Protein AF-A0A7S0FN52-F1 (afdb_monomer_lite)

Secondary structure (DSSP, 8-state):
-HHHHHHHHHHHHHHHHHHHHHHHHHHHH-S-SEEEEPPPHHHHHHHHHTT--S-----------------------------------------S-----B-TT---TTTTPPP-TT--SSBPTTEEE-TT-SSEEE-SSHHHHHHHHHS--EEEE-SSEEEETTEEEEEEEPPTTS---HHHHHHHHHHHHHHHHHHHHHHHHHHHHHHT--TTHHHHHHHHHHHHHHHHHHHHHHHHSHHHH--GGGTTTSTTS-----EEE-HHHHHHHHHHHHHHHHHHHHHHSPPPP--S----S-----TT-----TT-------------

pLDDT: mean 74.73, std 21.13, range [36.75, 98.38]

Sequence (328 aa):
MKCGCAVVMRWLLFVVLFAAFVLSAMTAASCNFMNFITVSDEAFKASNTDAITGEITGVEDAGQIDASDFSDGEEEASVDEEIESSAMTSTGTNEDDNPTCGTDGDRAVECGADAKEGRPSVCCDGFVCEDGGKKCVEGRDRLLSEESRALQSSYTTGLYRFPDPTRSDQCMTYPDSQTYGRAERAARAGSAIAPMCCAAVVFFLLFECLFCNIPCMKWFLALLLLTALICQGLTFLLLGSSSFCNVSTVKDFYFELRDQKPCTVASGGIYSAFALLAYFVSLVLLVVSPKPEPVFCSKSGKDVNLSGANFRNEDGKAWADPGAGTMT

Foldseek 3Di:
DVVVVLVVLLVVLLVLLVLLLVLLVCLQVDQFQKWFFDQDCVLVCVVVVVVPPPDDPDDDDDDDDDPPDDDDDDDDDDDDDDDDDDDDDDDDDDDDDDQDAADAFAQAVVLVDDDDPPGGPHHDPQWDRDDVHRHTHRDDDPVCVVVSVVRRPTFGGGLQWHADPVDNVDIDGDDPPDDDDPLSVLLSVLSVLLSVLSVVLSVVSVVCVVPPDDPPCLVVSLVSLVSSLVSLVSNLCSVPPCVVVPPVVCVPPPPPPDPDPRMDGTPSSVSSVSSNVSSVVSSVSSVPNDRDDSDPVPDPPDPVVPVPVPPDDPPRDDDDDPDPDDDD

Radius of gyration: 39.4 Å; chains: 1; bounding box: 80×64×143 Å

Structure (mmCIF, N/CA/C/O backbone):
data_AF-A0A7S0FN52-F1
#
_entry.id   AF-A0A7S0FN52-F1
#
loop_
_atom_site.group_PDB
_atom_site.id
_atom_site.type_symbol
_atom_site.label_atom_id
_atom_site.label_alt_id
_atom_site.label_comp_id
_atom_site.label_asym_id
_atom_site.label_entity_id
_atom_site.label_seq_id
_atom_site.pdbx_PDB_ins_code
_atom_site.Cartn_x
_atom_site.Cartn_y
_atom_site.Cartn_z
_atom_site.occupancy
_atom_site.B_iso_or_equiv
_atom_site.auth_seq_id
_atom_site.auth_comp_id
_atom_site.auth_asym_id
_atom_site.auth_atom_id
_atom_site.pdbx_PDB_model_num
ATOM 1 N N . MET A 1 1 ? 27.698 -11.879 -25.865 1.00 54.34 1 MET A N 1
ATOM 2 C CA . MET A 1 1 ? 26.906 -12.280 -24.675 1.00 54.34 1 MET A CA 1
ATOM 3 C C . MET A 1 1 ? 26.280 -11.119 -23.880 1.00 54.34 1 MET A C 1
ATOM 5 O O . MET A 1 1 ? 25.430 -11.390 -23.045 1.00 54.34 1 MET A O 1
ATOM 9 N N . LYS A 1 2 ? 26.593 -9.835 -24.140 1.00 63.56 2 LYS A N 1
ATOM 10 C CA . LYS A 1 2 ? 26.058 -8.703 -23.348 1.00 63.56 2 LYS A CA 1
ATOM 11 C C . LYS A 1 2 ? 24.554 -8.411 -23.548 1.00 63.56 2 LYS A C 1
ATOM 13 O O . LYS A 1 2 ? 23.905 -7.972 -22.606 1.00 63.56 2 LYS A O 1
ATOM 18 N N . CYS A 1 3 ? 23.974 -8.732 -24.712 1.00 73.00 3 CYS A N 1
ATOM 19 C CA . CYS A 1 3 ? 22.538 -8.526 -24.970 1.00 73.00 3 CYS A CA 1
ATOM 20 C C . CYS A 1 3 ? 21.611 -9.345 -24.059 1.00 73.00 3 CYS A C 1
ATOM 22 O O . CYS A 1 3 ? 20.551 -8.852 -23.690 1.00 73.00 3 CYS A O 1
ATOM 24 N N . GLY A 1 4 ? 22.001 -10.565 -23.668 1.00 83.56 4 GLY A N 1
ATOM 25 C CA . GLY A 1 4 ? 21.143 -11.429 -22.849 1.00 83.56 4 GLY A CA 1
ATOM 26 C C . GLY A 1 4 ? 20.872 -10.845 -21.462 1.00 83.56 4 GLY A C 1
ATOM 27 O O . GLY A 1 4 ? 19.734 -10.839 -21.007 1.00 83.56 4 GLY A O 1
ATOM 28 N N . CYS A 1 5 ? 21.895 -10.266 -20.826 1.00 86.75 5 CYS A N 1
ATOM 29 C CA . CYS A 1 5 ? 21.778 -9.702 -19.479 1.00 86.75 5 CYS A CA 1
ATOM 30 C C . CYS A 1 5 ? 20.786 -8.524 -19.419 1.00 86.75 5 CYS A C 1
ATOM 32 O O . CYS A 1 5 ? 19.959 -8.455 -18.514 1.00 86.75 5 CYS A O 1
ATOM 34 N N . ALA A 1 6 ? 20.799 -7.634 -20.419 1.00 85.38 6 ALA A N 1
ATOM 35 C CA . ALA A 1 6 ? 19.887 -6.489 -20.459 1.00 85.38 6 ALA A CA 1
ATOM 36 C C . ALA A 1 6 ? 18.415 -6.906 -20.630 1.00 85.38 6 ALA A C 1
ATOM 38 O O . ALA A 1 6 ? 17.531 -6.316 -20.009 1.00 85.38 6 ALA A O 1
ATOM 39 N N . VAL A 1 7 ? 18.150 -7.931 -21.447 1.00 87.25 7 VAL A N 1
ATOM 40 C CA . VAL A 1 7 ? 16.794 -8.472 -21.638 1.00 87.25 7 VAL A CA 1
ATOM 41 C C . VAL A 1 7 ? 16.293 -9.125 -20.351 1.00 87.25 7 VAL A C 1
ATOM 43 O O . VAL A 1 7 ? 15.175 -8.845 -19.924 1.00 87.25 7 VAL A O 1
ATOM 46 N N . VAL A 1 8 ? 17.138 -9.925 -19.692 1.00 91.81 8 VAL A N 1
ATOM 47 C CA . VAL A 1 8 ? 16.798 -10.581 -18.420 1.00 91.81 8 VAL A CA 1
ATOM 48 C C . VAL A 1 8 ? 16.500 -9.553 -17.325 1.00 91.81 8 VAL A C 1
ATOM 50 O O . VAL A 1 8 ? 15.488 -9.681 -16.643 1.00 91.81 8 VAL A O 1
ATOM 53 N N . MET A 1 9 ? 17.310 -8.496 -17.195 1.00 92.12 9 MET A N 1
ATOM 54 C CA . MET A 1 9 ? 17.080 -7.431 -16.207 1.00 92.12 9 MET A CA 1
ATOM 55 C C . MET A 1 9 ? 15.761 -6.684 -16.438 1.00 92.12 9 MET A C 1
ATOM 57 O O . MET A 1 9 ? 15.043 -6.401 -15.482 1.00 92.12 9 MET A O 1
ATOM 61 N N . ARG A 1 10 ? 15.406 -6.392 -17.697 1.00 91.06 10 ARG A N 1
ATOM 62 C CA . ARG A 1 10 ? 14.122 -5.752 -18.035 1.00 91.06 10 ARG A CA 1
ATOM 63 C C . ARG A 1 10 ? 12.931 -6.649 -17.726 1.00 91.06 10 ARG A C 1
ATOM 65 O O . ARG A 1 10 ? 11.926 -6.171 -17.211 1.00 91.06 10 ARG A O 1
ATOM 72 N N . TRP A 1 11 ? 13.049 -7.938 -18.030 1.00 93.56 11 TRP A N 1
ATOM 73 C CA . TRP A 1 11 ? 12.000 -8.901 -17.723 1.00 93.56 11 TRP A CA 1
ATOM 74 C C . TRP A 1 11 ? 11.819 -9.062 -16.210 1.00 93.56 11 TRP A C 1
ATOM 76 O O . TRP A 1 11 ? 10.695 -9.008 -15.721 1.00 93.56 11 TRP A O 1
ATOM 86 N N . LEU A 1 12 ? 12.922 -9.144 -15.457 1.00 95.88 12 LEU A N 1
ATOM 87 C CA . LEU A 1 12 ? 12.890 -9.155 -13.996 1.00 95.88 12 LEU A CA 1
ATOM 88 C C . LEU A 1 12 ? 12.220 -7.887 -13.444 1.00 95.88 12 LEU A C 1
ATOM 90 O O . LEU A 1 12 ? 11.333 -7.993 -12.603 1.00 95.88 12 LEU A O 1
ATOM 94 N N . LEU A 1 13 ? 12.586 -6.703 -13.950 1.00 95.62 13 LEU A N 1
ATOM 95 C CA . LEU A 1 13 ? 11.950 -5.439 -13.568 1.00 95.62 13 LEU A CA 1
ATOM 96 C C . LEU A 1 13 ? 10.434 -5.474 -13.812 1.00 95.62 13 LEU A C 1
ATOM 98 O O . LEU A 1 13 ? 9.672 -5.074 -12.939 1.00 95.62 13 LEU A O 1
ATOM 102 N N . PHE A 1 14 ? 9.989 -5.989 -14.960 1.00 95.50 14 PHE A N 1
ATOM 103 C CA . PHE A 1 14 ? 8.564 -6.114 -15.275 1.00 95.50 14 PHE A CA 1
ATOM 104 C C . PHE A 1 14 ? 7.829 -7.035 -14.292 1.00 95.50 14 PHE A C 1
ATOM 106 O O . PHE A 1 14 ? 6.759 -6.679 -13.803 1.00 95.50 14 PHE A O 1
ATOM 113 N N . VAL A 1 15 ? 8.415 -8.190 -13.959 1.00 96.75 15 VAL A N 1
ATOM 114 C CA . VAL A 1 15 ? 7.835 -9.137 -12.991 1.00 96.75 15 VAL A CA 1
ATOM 115 C C . VAL A 1 15 ? 7.716 -8.503 -11.603 1.00 96.75 15 VAL A C 1
ATOM 117 O O . VAL A 1 15 ? 6.667 -8.618 -10.969 1.00 96.75 15 VAL A O 1
ATOM 120 N N . VAL A 1 16 ? 8.753 -7.796 -11.140 1.00 97.88 16 VAL A N 1
ATOM 121 C CA . VAL A 1 16 ? 8.730 -7.125 -9.829 1.00 97.88 16 VAL A CA 1
ATOM 122 C C . VAL A 1 16 ? 7.713 -5.979 -9.811 1.00 97.88 16 VAL A C 1
ATOM 124 O O . VAL A 1 16 ? 6.962 -5.862 -8.845 1.00 97.88 16 VAL A O 1
ATOM 127 N N . LEU A 1 17 ? 7.620 -5.179 -10.878 1.00 97.06 17 LEU A N 1
ATOM 128 C CA . LEU A 1 17 ? 6.617 -4.112 -10.991 1.00 97.06 17 LEU A CA 1
ATOM 129 C C . LEU A 1 17 ? 5.190 -4.656 -11.008 1.00 97.06 17 LEU A C 1
ATOM 131 O O . LEU A 1 17 ? 4.313 -4.100 -10.351 1.00 97.06 17 LEU A O 1
ATOM 135 N N . PHE A 1 18 ? 4.957 -5.760 -11.719 1.00 96.50 18 PHE A N 1
ATOM 136 C CA . PHE A 1 18 ? 3.658 -6.421 -11.723 1.00 96.50 18 PHE A CA 1
ATOM 137 C C . PHE A 1 18 ? 3.288 -6.926 -10.322 1.00 96.50 18 PHE A C 1
ATOM 139 O O . PHE A 1 18 ? 2.173 -6.689 -9.860 1.00 96.50 18 PHE A O 1
ATOM 146 N N . ALA A 1 19 ? 4.233 -7.543 -9.607 1.00 97.38 19 ALA A N 1
ATOM 147 C CA . ALA A 1 19 ? 4.023 -7.951 -8.220 1.00 97.38 19 ALA A CA 1
ATOM 148 C C . ALA A 1 19 ? 3.736 -6.747 -7.302 1.00 97.38 19 ALA A C 1
ATOM 150 O O . ALA A 1 19 ? 2.797 -6.802 -6.511 1.00 97.38 19 ALA A O 1
ATOM 151 N N . ALA A 1 20 ? 4.482 -5.644 -7.441 1.00 97.75 20 ALA A N 1
ATOM 152 C CA . ALA A 1 20 ? 4.251 -4.410 -6.686 1.00 97.75 20 ALA A CA 1
ATOM 153 C C . ALA A 1 20 ? 2.849 -3.834 -6.948 1.00 97.75 20 ALA A C 1
ATOM 155 O O . ALA A 1 20 ? 2.140 -3.481 -6.008 1.00 97.75 20 ALA A O 1
ATOM 156 N N . PHE A 1 21 ? 2.422 -3.806 -8.215 1.00 97.38 21 PHE A N 1
ATOM 157 C CA . PHE A 1 21 ? 1.084 -3.371 -8.613 1.00 97.38 21 PHE A CA 1
ATOM 158 C C . PHE A 1 21 ? -0.012 -4.234 -7.974 1.00 97.38 21 PHE A C 1
ATOM 160 O O . PHE A 1 21 ? -0.938 -3.694 -7.367 1.00 97.38 21 PHE A O 1
ATOM 167 N N . VAL A 1 22 ? 0.109 -5.564 -8.061 1.00 97.38 22 VAL A N 1
ATOM 168 C CA . VAL A 1 22 ? -0.861 -6.498 -7.469 1.00 97.38 22 VAL A CA 1
ATOM 169 C C . VAL A 1 22 ? -0.913 -6.336 -5.950 1.00 97.38 22 VAL A C 1
ATOM 171 O O . VAL A 1 22 ? -2.004 -6.241 -5.394 1.00 97.38 22 VAL A O 1
ATOM 174 N N . LEU A 1 23 ? 0.234 -6.230 -5.274 1.00 97.06 23 LEU A N 1
ATOM 175 C CA . LEU A 1 23 ? 0.287 -6.030 -3.822 1.00 97.06 23 LEU A CA 1
ATOM 176 C C . LEU A 1 23 ? -0.329 -4.687 -3.397 1.00 97.06 23 LEU A C 1
ATOM 178 O O . LEU A 1 23 ? -1.090 -4.650 -2.428 1.00 97.06 23 LEU A O 1
ATOM 182 N N . SER A 1 24 ? -0.079 -3.598 -4.132 1.00 96.56 24 SER A N 1
ATOM 183 C CA . SER A 1 24 ? -0.747 -2.309 -3.893 1.00 96.56 24 SER A CA 1
ATOM 184 C C . SER A 1 24 ? -2.263 -2.403 -4.098 1.00 96.56 24 SER A C 1
ATOM 186 O O . SER A 1 24 ? -3.023 -1.905 -3.268 1.00 96.56 24 SER A O 1
ATOM 188 N N . ALA A 1 25 ? -2.721 -3.083 -5.152 1.00 95.69 25 ALA A N 1
ATOM 189 C CA . ALA A 1 25 ? -4.148 -3.280 -5.407 1.00 95.69 25 ALA A CA 1
ATOM 190 C C . ALA A 1 25 ? -4.814 -4.139 -4.317 1.00 95.69 25 ALA A C 1
ATOM 192 O O . ALA A 1 25 ? -5.894 -3.797 -3.837 1.00 95.69 25 ALA A O 1
ATOM 193 N N . MET A 1 26 ? -4.152 -5.211 -3.871 1.00 95.50 26 MET A N 1
ATOM 194 C CA . MET A 1 26 ? -4.613 -6.038 -2.751 1.00 95.50 26 MET A CA 1
ATOM 195 C C . MET A 1 26 ? -4.667 -5.247 -1.446 1.00 95.50 26 MET A C 1
ATOM 197 O O . MET A 1 26 ? -5.612 -5.405 -0.682 1.00 95.50 26 MET A O 1
ATOM 201 N N . THR A 1 27 ? -3.699 -4.359 -1.210 1.00 94.62 27 THR A N 1
ATOM 202 C CA . THR A 1 27 ? -3.701 -3.463 -0.048 1.00 94.62 27 THR A CA 1
ATOM 203 C C . THR A 1 27 ? -4.952 -2.581 -0.047 1.00 94.62 27 THR A C 1
ATOM 205 O O . THR A 1 27 ? -5.666 -2.538 0.954 1.00 94.62 27 THR A O 1
ATOM 208 N N . ALA A 1 28 ? -5.268 -1.942 -1.180 1.00 93.88 28 ALA A N 1
ATOM 209 C CA . ALA A 1 28 ? -6.462 -1.106 -1.322 1.00 93.88 28 ALA A CA 1
ATOM 210 C C . ALA A 1 28 ? -7.776 -1.909 -1.235 1.00 93.88 28 ALA A C 1
ATOM 212 O O . ALA A 1 28 ? -8.771 -1.413 -0.713 1.00 93.88 28 ALA A O 1
ATOM 213 N N . ALA A 1 29 ? -7.787 -3.152 -1.722 1.00 94.19 29 ALA A N 1
ATOM 214 C CA . ALA A 1 29 ? -8.962 -4.020 -1.684 1.00 94.19 29 ALA A CA 1
ATOM 215 C C . ALA A 1 29 ? -9.176 -4.720 -0.328 1.00 94.19 29 ALA A C 1
ATOM 217 O O . ALA A 1 29 ? -10.271 -5.233 -0.086 1.00 94.19 29 ALA A O 1
ATOM 218 N N . SER A 1 30 ? -8.150 -4.769 0.528 1.00 93.88 30 SER A N 1
ATOM 219 C CA . SER A 1 30 ? -8.193 -5.491 1.800 1.00 93.88 30 SER A CA 1
ATOM 220 C C . SER A 1 30 ? -9.132 -4.833 2.812 1.00 93.88 30 SER A C 1
ATOM 222 O O . SER A 1 30 ? -9.149 -3.614 2.979 1.00 93.88 30 SER A O 1
ATOM 224 N N . CYS A 1 31 ? -9.890 -5.671 3.516 1.00 91.81 31 CYS A N 1
ATOM 225 C CA . CYS A 1 31 ? -10.805 -5.253 4.583 1.00 91.81 31 CYS A CA 1
ATOM 226 C C . CYS A 1 31 ? -10.117 -5.237 5.957 1.00 91.81 31 CYS A C 1
ATOM 228 O O . CYS A 1 31 ? -10.626 -4.648 6.901 1.00 91.81 31 CYS A O 1
ATOM 230 N N . ASN A 1 32 ? -8.928 -5.850 6.036 1.00 89.12 32 ASN A N 1
ATOM 231 C CA . ASN A 1 32 ? -8.152 -6.037 7.257 1.00 89.12 32 ASN A CA 1
ATOM 232 C C . ASN A 1 32 ? -6.783 -5.378 7.086 1.00 89.12 32 ASN A C 1
ATOM 234 O O . ASN A 1 32 ? -5.796 -6.058 6.788 1.00 89.12 32 ASN A O 1
ATOM 238 N N . PHE A 1 33 ? -6.720 -4.056 7.226 1.00 84.94 33 PHE A N 1
ATOM 239 C CA . PHE A 1 33 ? -5.466 -3.306 7.170 1.00 84.94 33 PHE A CA 1
ATOM 240 C C . PHE A 1 33 ? -4.810 -3.211 8.553 1.00 84.94 33 PHE A C 1
ATOM 242 O O . PHE A 1 33 ? -3.628 -3.535 8.697 1.00 84.94 33 PHE A O 1
ATOM 249 N N . MET A 1 34 ? -5.594 -2.869 9.574 1.00 82.44 34 MET A N 1
ATOM 250 C CA . MET A 1 34 ? -5.200 -2.905 10.984 1.00 82.44 34 MET A CA 1
ATOM 251 C C . MET A 1 34 ? -6.195 -3.705 11.811 1.00 82.44 34 MET A C 1
ATOM 253 O O . MET A 1 34 ? -7.370 -3.790 11.449 1.00 82.44 34 MET A O 1
ATOM 257 N N . ASN A 1 35 ? -5.707 -4.285 12.907 1.00 82.25 35 ASN A N 1
ATOM 258 C CA . ASN A 1 35 ? -6.541 -4.949 13.895 1.00 82.25 35 ASN A CA 1
ATOM 259 C C . ASN A 1 35 ? -6.493 -4.177 15.218 1.00 82.25 35 ASN A C 1
ATOM 261 O O . ASN A 1 35 ? -5.413 -4.009 15.797 1.00 82.25 35 ASN A O 1
ATOM 265 N N . PHE A 1 36 ? -7.661 -3.718 15.660 1.00 74.44 36 PHE A N 1
ATOM 266 C CA . PHE A 1 36 ? -7.870 -3.051 16.935 1.00 74.44 36 PHE A CA 1
ATOM 267 C C . PHE A 1 36 ? -8.496 -4.037 17.913 1.00 74.44 36 PHE A C 1
ATOM 269 O O . PHE A 1 36 ? -9.509 -4.671 17.619 1.00 74.44 36 PHE A O 1
ATOM 276 N N . ILE A 1 37 ? -7.902 -4.154 19.094 1.00 70.12 37 ILE A N 1
ATOM 277 C CA . ILE A 1 37 ? -8.508 -4.902 20.191 1.00 70.12 37 ILE A CA 1
ATOM 278 C C . ILE A 1 37 ? -9.319 -3.890 20.992 1.00 70.12 37 ILE A C 1
ATOM 280 O O . ILE A 1 37 ? -8.744 -3.078 21.712 1.00 70.12 37 ILE A O 1
ATOM 284 N N . THR A 1 38 ? -10.643 -3.904 20.845 1.00 61.16 38 THR A N 1
ATOM 285 C CA . THR A 1 38 ? -11.525 -3.111 21.708 1.00 61.16 38 THR A CA 1
ATOM 286 C C . THR A 1 38 ? -12.133 -4.025 22.757 1.00 61.16 38 THR A C 1
ATOM 288 O O . THR A 1 38 ? -12.614 -5.110 22.426 1.00 61.16 38 THR A O 1
ATOM 291 N N . VAL A 1 39 ? -12.149 -3.584 24.009 1.00 59.03 39 VAL A N 1
ATOM 292 C CA . VAL A 1 39 ? -12.963 -4.217 25.047 1.00 59.03 39 VAL A CA 1
ATOM 293 C C . VAL A 1 39 ? -14.372 -3.648 24.896 1.00 59.03 39 VAL A C 1
ATOM 295 O O . VAL A 1 39 ? -14.541 -2.434 24.922 1.00 59.03 39 VAL A O 1
ATOM 298 N N . SER A 1 40 ? -15.373 -4.491 24.637 1.00 58.75 40 SER A N 1
ATOM 299 C CA . SER A 1 40 ? -16.757 -4.028 24.483 1.00 58.75 40 SER A CA 1
ATOM 300 C C . SER A 1 40 ? -17.311 -3.528 25.821 1.00 58.75 40 SER A C 1
ATOM 302 O O . SER A 1 40 ? -17.288 -4.278 26.799 1.00 58.75 40 SER A O 1
ATOM 304 N N . ASP A 1 41 ? -17.894 -2.329 25.844 1.00 56.38 41 ASP A N 1
ATOM 305 C CA . ASP A 1 41 ? -18.538 -1.749 27.036 1.00 56.38 41 ASP A CA 1
ATOM 306 C C . ASP A 1 41 ? -19.690 -2.608 27.589 1.00 56.38 41 ASP A C 1
ATOM 308 O O . ASP A 1 41 ? -20.040 -2.492 28.762 1.00 56.38 41 ASP A O 1
ATOM 312 N N . GLU A 1 42 ? -20.279 -3.503 26.787 1.00 56.97 42 GLU A N 1
ATOM 313 C CA . GLU A 1 42 ? -21.329 -4.422 27.254 1.00 56.97 42 GLU A CA 1
ATOM 314 C C . GLU A 1 42 ? -20.803 -5.464 28.246 1.00 56.97 42 GLU A C 1
ATOM 316 O O . GLU A 1 42 ? -21.474 -5.751 29.236 1.00 56.97 42 GLU A O 1
ATOM 321 N N . ALA A 1 43 ? -19.570 -5.947 28.058 1.00 53.53 43 ALA A N 1
ATOM 322 C CA . ALA A 1 43 ? -18.906 -6.800 29.043 1.00 53.53 43 ALA A CA 1
ATOM 323 C C . ALA A 1 43 ? -18.664 -6.039 30.360 1.00 53.53 43 ALA A C 1
ATOM 325 O O . ALA A 1 43 ? -18.732 -6.617 31.443 1.00 53.53 43 ALA A O 1
ATOM 326 N N . PHE A 1 44 ? -18.444 -4.723 30.278 1.00 52.00 44 PHE A N 1
ATOM 327 C CA . PHE A 1 44 ? -18.254 -3.877 31.452 1.00 52.00 44 PHE A CA 1
ATOM 328 C C . PHE A 1 44 ? -19.578 -3.563 32.160 1.00 52.00 44 PHE A C 1
ATOM 330 O O . PHE A 1 44 ? -19.649 -3.633 33.386 1.00 52.00 44 PHE A O 1
ATOM 337 N N . LYS A 1 45 ? -20.658 -3.292 31.411 1.00 56.53 45 LYS A N 1
ATOM 338 C CA . LYS A 1 45 ? -21.999 -3.119 31.991 1.00 56.53 45 LYS A CA 1
ATOM 339 C C . LYS A 1 45 ? -22.478 -4.404 32.660 1.00 56.53 45 LYS A C 1
ATOM 341 O O . LYS A 1 45 ? -22.908 -4.331 33.805 1.00 56.53 45 LYS A O 1
ATOM 346 N N . ALA A 1 46 ? -22.332 -5.567 32.027 1.00 55.41 46 ALA A N 1
ATOM 347 C CA . ALA A 1 46 ? -22.680 -6.843 32.655 1.00 55.41 46 ALA A CA 1
ATOM 348 C C . ALA A 1 46 ? -21.866 -7.087 33.941 1.00 55.41 46 ALA A C 1
ATOM 350 O O . ALA A 1 46 ? -22.437 -7.443 34.966 1.00 55.41 46 ALA A O 1
ATOM 351 N N . SER A 1 47 ? -20.564 -6.773 33.935 1.00 53.91 47 SER A N 1
ATOM 352 C CA . SER A 1 47 ? -19.721 -6.922 35.128 1.00 53.91 47 SER A CA 1
ATOM 353 C C . SER A 1 47 ? -20.076 -5.968 36.275 1.00 53.91 47 SER A C 1
ATOM 355 O O . SER A 1 47 ? -19.818 -6.311 37.426 1.00 53.91 47 SER A O 1
ATOM 357 N N . ASN A 1 48 ? -20.610 -4.774 35.996 1.00 54.28 48 ASN A N 1
ATOM 358 C CA . ASN A 1 48 ? -20.895 -3.777 37.035 1.00 54.28 48 ASN A CA 1
ATOM 359 C C . ASN A 1 48 ? -22.355 -3.805 37.515 1.00 54.28 48 ASN A C 1
ATOM 361 O O . ASN A 1 48 ? -22.653 -3.302 38.595 1.00 54.28 48 ASN A O 1
ATOM 365 N N . THR A 1 49 ? -23.270 -4.410 36.748 1.00 51.16 49 THR A N 1
ATOM 366 C CA . THR A 1 49 ? -24.686 -4.496 37.148 1.00 51.16 49 THR A CA 1
ATOM 367 C C . THR A 1 49 ? -24.899 -5.533 38.259 1.00 51.16 49 THR A C 1
ATOM 369 O O . THR A 1 49 ? -25.722 -5.300 39.137 1.00 51.16 49 THR A O 1
ATOM 372 N N . ASP A 1 50 ? -24.082 -6.591 38.320 1.00 50.62 50 ASP A N 1
ATOM 373 C CA . ASP A 1 50 ? -24.133 -7.582 39.410 1.00 50.62 50 ASP A CA 1
ATOM 374 C C . ASP A 1 50 ? -23.448 -7.106 40.708 1.00 50.62 50 ASP A C 1
ATOM 376 O O . ASP A 1 50 ? -23.651 -7.685 41.774 1.00 50.62 50 ASP A O 1
ATOM 380 N N . ALA A 1 51 ? -22.663 -6.023 40.652 1.00 49.88 51 ALA A N 1
ATOM 381 C CA . ALA A 1 51 ? -22.040 -5.417 41.831 1.00 49.88 51 ALA A CA 1
ATOM 382 C C . ALA A 1 51 ? -22.929 -4.354 42.511 1.00 49.88 51 ALA A C 1
ATOM 384 O O . ALA A 1 51 ? -22.674 -3.990 43.658 1.00 49.88 51 ALA A O 1
ATOM 385 N N . ILE A 1 52 ? -23.973 -3.856 41.831 1.00 47.72 52 ILE A N 1
ATOM 386 C CA . ILE A 1 52 ? -24.809 -2.726 42.289 1.00 47.72 52 ILE A CA 1
ATOM 387 C C . ILE A 1 52 ? -26.305 -3.102 42.293 1.00 47.72 52 ILE A C 1
ATOM 389 O O . ILE A 1 52 ? -27.185 -2.281 42.060 1.00 47.72 52 ILE A O 1
ATOM 393 N N . THR A 1 53 ? -26.633 -4.355 42.611 1.00 47.41 53 THR A N 1
ATOM 394 C CA . THR A 1 53 ? -27.975 -4.738 43.104 1.00 47.41 53 THR A CA 1
ATOM 395 C C . THR A 1 53 ? -28.053 -4.799 44.634 1.00 47.41 53 THR A C 1
ATOM 397 O O . THR A 1 53 ? -28.985 -5.370 45.194 1.00 47.41 53 THR A O 1
ATOM 400 N N . GLY A 1 54 ? -27.122 -4.134 45.325 1.00 45.66 54 GLY A N 1
ATOM 401 C CA . GLY A 1 54 ? -27.350 -3.608 46.671 1.00 45.66 54 GLY A CA 1
ATOM 402 C C . GLY A 1 54 ? -28.181 -2.326 46.592 1.00 45.66 54 GLY A C 1
ATOM 403 O O . GLY A 1 54 ? -27.630 -1.241 46.472 1.00 45.66 54 GLY A O 1
ATOM 404 N N . GLU A 1 55 ? -29.501 -2.495 46.578 1.00 43.88 55 GLU A N 1
ATOM 405 C CA . GLU A 1 55 ? -30.570 -1.533 46.889 1.00 43.88 55 GLU A CA 1
ATOM 406 C C . GLU A 1 55 ? -30.120 -0.107 47.300 1.00 43.88 55 GLU A C 1
ATOM 408 O O . GLU A 1 55 ? -29.945 0.196 48.478 1.00 43.88 55 GLU A O 1
ATOM 413 N N . ILE A 1 56 ? -30.005 0.810 46.332 1.00 44.06 56 ILE A N 1
ATOM 414 C CA . ILE A 1 56 ? -30.088 2.255 46.598 1.00 44.06 56 ILE A CA 1
ATOM 415 C C . ILE A 1 56 ? -31.279 2.797 45.815 1.00 44.06 56 ILE A C 1
ATOM 417 O O . ILE A 1 56 ? -31.194 3.177 44.648 1.00 44.06 56 ILE A O 1
ATOM 421 N N . THR A 1 57 ? -32.430 2.803 46.479 1.00 37.72 57 THR A N 1
ATOM 422 C CA . THR A 1 57 ? -33.617 3.530 46.041 1.00 37.72 57 THR A CA 1
ATOM 423 C C . THR A 1 57 ? -33.406 5.029 46.249 1.00 37.72 57 THR A C 1
ATOM 425 O O . THR A 1 57 ? -33.310 5.481 47.389 1.00 37.72 57 THR A O 1
ATOM 428 N N . GLY A 1 58 ? -33.414 5.798 45.159 1.00 46.16 58 GLY A N 1
ATOM 429 C CA . GLY A 1 58 ? -33.761 7.220 45.191 1.00 46.16 58 GLY A CA 1
ATOM 430 C C . GLY A 1 58 ? -32.682 8.174 44.695 1.00 46.16 58 GLY A C 1
ATOM 431 O O . GLY A 1 58 ? -31.991 8.774 45.507 1.00 46.16 58 GLY A O 1
ATOM 432 N N . VAL A 1 59 ? -32.632 8.401 43.379 1.00 39.44 59 VAL A N 1
ATOM 433 C CA . VAL A 1 59 ? -32.277 9.709 42.803 1.00 39.44 59 VAL A CA 1
ATOM 434 C C . VAL A 1 59 ? -33.100 9.889 41.525 1.00 39.44 59 VAL A C 1
ATOM 436 O O . VAL A 1 59 ? -32.832 9.257 40.506 1.00 39.44 59 VAL A O 1
ATOM 439 N N . GLU A 1 60 ? -34.140 10.716 41.611 1.00 44.00 60 GLU A N 1
ATOM 440 C CA . GLU A 1 60 ? -34.856 11.274 40.462 1.00 44.00 60 GLU A CA 1
ATOM 441 C C . GLU A 1 60 ? -34.151 12.565 40.003 1.00 44.00 60 GLU A C 1
ATOM 443 O O . GLU A 1 60 ? -33.613 13.307 40.823 1.00 44.00 60 GLU A O 1
ATOM 448 N N . ASP A 1 61 ? -34.204 12.812 38.693 1.00 47.91 61 ASP A N 1
ATOM 449 C CA . ASP A 1 61 ? -33.923 14.065 37.979 1.00 47.91 61 ASP A CA 1
ATOM 450 C C . ASP A 1 61 ? -32.511 14.681 38.044 1.00 47.91 61 ASP A C 1
ATOM 452 O O . ASP A 1 61 ? -32.165 15.480 38.913 1.00 47.91 61 ASP A O 1
ATOM 456 N N . ALA A 1 62 ? -31.750 14.465 36.964 1.00 37.09 62 ALA A N 1
ATOM 457 C CA . ALA A 1 62 ? -30.784 15.444 36.471 1.00 37.09 62 ALA A CA 1
ATOM 458 C C . ALA A 1 62 ? -30.853 15.518 34.940 1.00 37.09 62 ALA A C 1
ATOM 460 O O . ALA A 1 62 ? -30.909 14.506 34.243 1.00 37.09 62 ALA A O 1
ATOM 461 N N . GLY A 1 63 ? -30.920 16.754 34.450 1.00 38.47 63 GLY A N 1
ATOM 462 C CA . GLY A 1 63 ? -31.341 17.111 33.107 1.00 38.47 63 GLY A CA 1
ATOM 463 C C . GLY A 1 63 ? -30.338 16.809 31.999 1.00 38.47 63 GLY A C 1
ATOM 464 O O . GLY A 1 63 ? -29.129 16.705 32.185 1.00 38.47 63 GLY A O 1
ATOM 465 N N . GLN A 1 64 ? -30.920 16.714 30.812 1.00 37.34 64 GLN A N 1
ATOM 466 C CA . GLN A 1 64 ? -30.295 16.560 29.511 1.00 37.34 64 GLN A CA 1
ATOM 467 C C . GLN A 1 64 ? -29.439 17.792 29.176 1.00 37.34 64 GLN A C 1
ATOM 469 O O . GLN A 1 64 ? -29.952 18.908 29.120 1.00 37.34 64 GLN A O 1
ATOM 474 N N . ILE A 1 65 ? -28.135 17.590 28.973 1.00 36.75 65 ILE A N 1
ATOM 475 C CA . ILE A 1 65 ? -27.199 18.636 28.546 1.00 36.75 65 ILE A CA 1
ATOM 476 C C . ILE A 1 65 ? -26.932 18.438 27.051 1.00 36.75 65 ILE A C 1
ATOM 478 O O . ILE A 1 65 ? -26.362 17.425 26.645 1.00 36.75 65 ILE A O 1
ATOM 482 N N . ASP A 1 66 ? -27.380 19.396 26.239 1.00 36.91 66 ASP A N 1
ATOM 483 C CA . ASP A 1 66 ? -27.118 19.467 24.801 1.00 36.91 66 ASP A CA 1
ATOM 484 C C . ASP A 1 66 ? -25.641 19.798 24.537 1.00 36.91 66 ASP A C 1
ATOM 486 O O . ASP A 1 66 ? -25.128 20.835 24.958 1.00 36.91 66 ASP A O 1
ATOM 490 N N . ALA A 1 67 ? -24.954 18.917 23.809 1.00 45.69 67 ALA A N 1
ATOM 491 C CA . ALA A 1 67 ? -23.545 19.050 23.439 1.00 45.69 67 ALA A CA 1
ATOM 492 C C . ALA A 1 67 ? -23.381 19.689 22.048 1.00 45.69 67 ALA A C 1
ATOM 494 O O . ALA A 1 67 ? -22.843 19.076 21.124 1.00 45.69 67 ALA A O 1
ATOM 495 N N . SER A 1 68 ? -23.864 20.920 21.882 1.00 42.84 68 SER A N 1
ATOM 496 C CA . SER A 1 68 ? -23.742 21.669 20.627 1.00 42.84 68 SER A CA 1
ATOM 497 C C . SER A 1 68 ? -23.139 23.057 20.833 1.00 42.84 68 SER A C 1
ATOM 499 O O . SER A 1 68 ? -23.754 24.038 20.438 1.00 42.84 68 SER A O 1
ATOM 501 N N . ASP A 1 69 ? -21.965 23.159 21.459 1.00 48.78 69 ASP A N 1
ATOM 502 C CA . ASP A 1 69 ? -21.121 24.354 21.323 1.00 48.78 69 ASP A CA 1
ATOM 503 C C . ASP A 1 69 ? -19.717 24.105 21.893 1.00 48.78 69 ASP A C 1
ATOM 505 O O . ASP A 1 69 ? -19.501 24.254 23.088 1.00 48.78 69 ASP A O 1
ATOM 509 N N . PHE A 1 70 ? -18.748 23.706 21.065 1.00 44.00 70 PHE A N 1
ATOM 510 C CA . PHE A 1 70 ? -17.333 23.899 21.400 1.00 44.00 70 PHE A CA 1
ATOM 511 C C . PHE A 1 70 ? -16.557 24.278 20.141 1.00 44.00 70 PHE A C 1
ATOM 513 O O . PHE A 1 70 ? -16.202 23.450 19.303 1.00 44.00 70 PHE A O 1
ATOM 520 N N . SER A 1 71 ? -16.386 25.593 20.031 1.00 44.97 71 SER A N 1
ATOM 521 C CA . SER A 1 71 ? -15.540 26.311 19.090 1.00 44.97 71 SER A CA 1
ATOM 522 C C . SER A 1 71 ? -14.069 26.223 19.504 1.00 44.97 71 SER A C 1
ATOM 524 O O . SER A 1 71 ? -13.743 26.099 20.684 1.00 44.97 71 SER A O 1
ATOM 526 N N . ASP A 1 72 ? -13.206 26.330 18.498 1.00 51.03 72 ASP A N 1
ATOM 527 C CA . ASP A 1 72 ? -11.750 26.208 18.544 1.00 51.03 72 ASP A CA 1
ATOM 528 C C . ASP A 1 72 ? -11.072 27.182 19.528 1.00 51.03 72 ASP A C 1
ATOM 530 O O . ASP A 1 72 ? -11.323 28.389 19.501 1.00 51.03 72 ASP A O 1
ATOM 534 N N . GLY A 1 73 ? -10.153 26.658 20.342 1.00 44.06 73 GLY A N 1
ATOM 535 C CA . GLY A 1 73 ? -9.236 27.427 21.180 1.00 44.06 73 GLY A CA 1
ATOM 536 C C . GLY A 1 73 ? -7.889 26.714 21.274 1.00 44.06 73 GLY A C 1
ATOM 537 O O . GLY A 1 73 ? -7.779 25.668 21.907 1.00 44.06 73 GLY A O 1
ATOM 538 N N . GLU A 1 74 ? -6.880 27.261 20.595 1.00 56.62 74 GLU A N 1
ATOM 539 C CA . GLU A 1 74 ? -5.472 26.902 20.767 1.00 56.62 74 GLU A CA 1
ATOM 540 C C . GLU A 1 74 ? -4.965 27.538 22.069 1.00 56.62 74 GLU A C 1
ATOM 542 O O . GLU A 1 74 ? -4.952 28.763 22.181 1.00 56.62 74 GLU A O 1
ATOM 547 N N . GLU A 1 75 ? -4.525 26.738 23.042 1.00 49.56 75 GLU A N 1
ATOM 548 C CA . GLU A 1 75 ? -3.777 27.248 24.193 1.00 49.56 75 GLU A CA 1
ATOM 549 C C . GLU A 1 75 ? -2.760 26.201 24.670 1.00 49.56 75 GLU A C 1
ATOM 551 O O . GLU A 1 75 ? -3.107 25.075 25.028 1.00 49.56 75 GLU A O 1
ATOM 556 N N . GLU A 1 76 ? -1.477 26.566 24.612 1.00 51.00 76 GLU A N 1
ATOM 557 C CA . GLU A 1 76 ? -0.382 25.804 25.204 1.00 51.00 76 GLU A CA 1
ATOM 558 C C . GLU A 1 76 ? -0.230 26.186 26.677 1.00 51.00 76 GLU A C 1
ATOM 560 O O . GLU A 1 76 ? -0.066 27.363 26.999 1.00 51.00 76 GLU A O 1
ATOM 565 N N . ALA A 1 77 ? -0.210 25.196 27.570 1.00 40.78 77 ALA A N 1
ATOM 566 C CA . ALA A 1 77 ? 0.230 25.382 28.946 1.00 40.78 77 ALA A CA 1
ATOM 567 C C . ALA A 1 77 ? 0.944 24.126 29.460 1.00 40.78 77 ALA A C 1
ATOM 569 O O . ALA A 1 77 ? 0.376 23.040 29.550 1.00 40.78 77 ALA A O 1
ATOM 570 N N . SER A 1 78 ? 2.219 24.306 29.795 1.00 48.72 78 SER A N 1
ATOM 571 C CA . SER A 1 78 ? 3.047 23.408 30.593 1.00 48.72 78 SER A CA 1
ATOM 572 C C . SER A 1 78 ? 2.722 23.582 32.077 1.00 48.72 78 SER A C 1
ATOM 574 O O . SER A 1 78 ? 2.824 24.704 32.578 1.00 48.72 78 SER A O 1
ATOM 576 N N . VAL A 1 79 ? 2.406 22.498 32.787 1.00 45.31 79 VAL A N 1
ATOM 577 C CA . VAL A 1 79 ? 2.369 22.471 34.256 1.00 45.31 79 VAL A CA 1
ATOM 578 C C . VAL A 1 79 ? 2.975 21.155 34.742 1.00 45.31 79 VAL A C 1
ATOM 580 O O . VAL A 1 79 ? 2.477 20.079 34.421 1.00 45.31 79 VAL A O 1
ATOM 583 N N . ASP A 1 80 ? 4.072 21.283 35.486 1.00 45.31 80 ASP A N 1
ATOM 584 C CA . ASP A 1 80 ? 4.658 20.258 36.346 1.00 45.31 80 ASP A CA 1
ATOM 585 C C . ASP A 1 80 ? 3.909 20.265 37.689 1.00 45.31 80 ASP A C 1
ATOM 587 O O . ASP A 1 80 ? 3.824 21.316 38.324 1.00 45.31 80 ASP A O 1
ATOM 591 N N . GLU A 1 81 ? 3.421 19.113 38.155 1.00 47.50 81 GLU A N 1
ATOM 592 C CA . GLU A 1 81 ? 3.051 18.917 39.564 1.00 47.50 81 GLU A CA 1
ATOM 593 C C . GLU A 1 81 ? 3.538 17.551 40.071 1.00 47.50 81 GLU A C 1
ATOM 595 O O . GLU A 1 81 ? 3.171 16.489 39.564 1.00 47.50 81 GLU A O 1
ATOM 600 N N . GLU A 1 82 ? 4.398 17.613 41.090 1.00 48.44 82 GLU A N 1
ATOM 601 C CA . GLU A 1 82 ? 4.760 16.514 41.981 1.00 48.44 82 GLU A CA 1
ATOM 602 C C . GLU A 1 82 ? 3.571 16.211 42.907 1.00 48.44 82 GLU A C 1
ATOM 604 O O . GLU A 1 82 ? 3.066 17.110 43.577 1.00 48.44 82 GLU A O 1
ATOM 609 N N . ILE A 1 83 ? 3.145 14.946 42.990 1.00 44.09 83 ILE A N 1
ATOM 610 C CA . ILE A 1 83 ? 2.162 14.499 43.987 1.00 44.09 83 ILE A CA 1
ATOM 611 C C . ILE A 1 83 ? 2.817 13.489 44.929 1.00 44.09 83 ILE A C 1
ATOM 613 O O . ILE A 1 83 ? 3.257 12.409 44.531 1.00 44.09 83 ILE A O 1
ATOM 617 N N . GLU A 1 84 ? 2.859 13.882 46.201 1.00 40.91 84 GLU A N 1
ATOM 618 C CA . GLU A 1 84 ? 3.297 13.105 47.352 1.00 40.91 84 GLU A CA 1
ATOM 619 C C . GLU A 1 84 ? 2.374 11.902 47.611 1.00 40.91 84 GLU A C 1
ATOM 621 O O . GLU A 1 84 ? 1.168 12.027 47.824 1.00 40.91 84 GLU A O 1
ATOM 626 N N . SER A 1 85 ? 2.965 10.709 47.666 1.00 40.38 85 SER A N 1
ATOM 627 C CA . SER A 1 85 ? 2.313 9.477 48.101 1.00 40.38 85 SER A CA 1
ATOM 628 C C . SER A 1 85 ? 2.204 9.433 49.630 1.00 40.38 85 SER A C 1
ATOM 630 O O . SER A 1 85 ? 3.197 9.187 50.318 1.00 40.38 85 SER A O 1
ATOM 632 N N . SER A 1 86 ? 0.999 9.625 50.168 1.00 39.28 86 SER A N 1
ATOM 633 C CA . SER A 1 86 ? 0.699 9.383 51.585 1.00 39.28 86 SER A CA 1
ATOM 634 C C . SER A 1 86 ? 0.061 8.007 51.772 1.00 39.28 86 SER A C 1
ATOM 636 O O . SER A 1 86 ? -1.028 7.729 51.277 1.00 39.28 86 SER A O 1
ATOM 638 N N . ALA A 1 87 ? 0.770 7.144 52.498 1.00 42.88 87 ALA A N 1
ATOM 639 C CA . ALA A 1 87 ? 0.331 5.8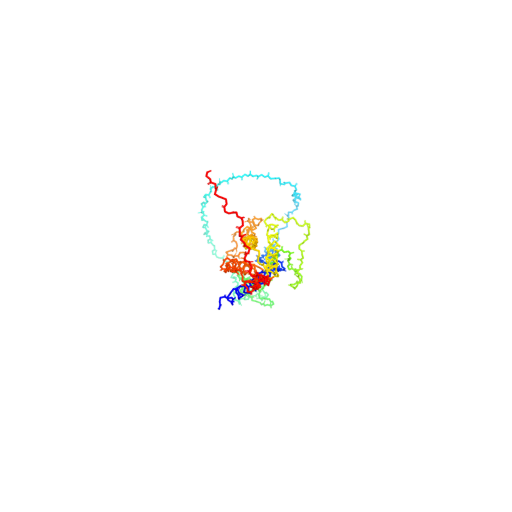25 52.927 1.00 42.88 87 ALA A CA 1
ATOM 640 C C . ALA A 1 87 ? -0.792 5.925 53.974 1.00 42.88 87 ALA A C 1
ATOM 642 O O . ALA A 1 87 ? -0.659 6.655 54.957 1.00 42.88 87 ALA A O 1
ATOM 643 N N . MET A 1 88 ? -1.860 5.141 53.803 1.00 41.97 88 MET A N 1
ATOM 644 C CA . MET A 1 88 ? -2.901 4.970 54.817 1.00 41.97 88 MET A CA 1
ATOM 645 C C . MET A 1 88 ? -2.836 3.554 55.392 1.00 41.97 88 MET A C 1
ATOM 647 O O . MET A 1 88 ? -3.266 2.572 54.790 1.00 41.97 88 MET A O 1
ATOM 651 N N . THR A 1 89 ? -2.235 3.477 56.574 1.00 41.00 89 THR A N 1
ATOM 652 C CA . THR A 1 89 ? -2.148 2.304 57.440 1.00 41.00 89 THR A CA 1
ATOM 653 C C . THR A 1 89 ? -3.505 2.065 58.101 1.00 41.00 89 THR A C 1
ATOM 655 O O . THR A 1 89 ? -4.002 2.938 58.810 1.00 41.00 89 THR A O 1
ATOM 658 N N . SER A 1 90 ? -4.090 0.882 57.907 1.00 40.12 90 SER A N 1
ATOM 659 C CA . SER A 1 90 ? -5.267 0.417 58.647 1.00 40.12 90 SER A CA 1
ATOM 660 C C . SER A 1 90 ? -4.857 -0.722 59.580 1.00 40.12 90 SER A C 1
ATOM 662 O O . SER A 1 90 ? -4.576 -1.840 59.154 1.00 40.12 90 SER A O 1
ATOM 664 N N . THR A 1 91 ? -4.788 -0.398 60.869 1.00 40.22 91 THR A N 1
ATOM 665 C CA . THR A 1 91 ? -4.739 -1.326 62.004 1.00 40.22 91 THR A CA 1
ATOM 666 C C . THR A 1 91 ? -6.042 -1.175 62.775 1.00 40.22 91 THR A C 1
ATOM 668 O O . THR A 1 91 ? -6.363 -0.065 63.197 1.00 40.22 91 THR A O 1
ATOM 671 N N . GLY A 1 92 ? -6.763 -2.272 62.998 1.00 38.78 92 GLY A N 1
ATOM 672 C CA . GLY A 1 92 ? -7.995 -2.270 63.783 1.00 38.78 92 GLY A CA 1
ATOM 673 C C . GLY A 1 92 ? -8.499 -3.681 64.057 1.00 38.78 92 GLY A C 1
ATOM 674 O O . GLY A 1 92 ? -9.291 -4.223 63.300 1.00 38.78 92 GLY A O 1
ATOM 675 N N . THR A 1 93 ? -7.988 -4.260 65.137 1.00 47.94 93 THR A N 1
ATOM 676 C CA . THR A 1 93 ? -8.408 -5.503 65.792 1.00 47.94 93 THR A CA 1
ATOM 677 C C . THR A 1 93 ? -9.852 -5.435 66.286 1.00 47.94 93 THR A C 1
ATOM 679 O O . THR A 1 93 ? -10.188 -4.473 66.970 1.00 47.94 93 THR A O 1
ATOM 682 N N . ASN A 1 94 ? -10.638 -6.487 66.044 1.00 41.34 94 ASN A N 1
ATOM 683 C CA . ASN A 1 94 ? -11.678 -6.972 66.956 1.00 41.34 94 ASN A CA 1
ATOM 684 C C . ASN A 1 94 ? -11.799 -8.491 66.760 1.00 41.34 94 ASN A C 1
ATOM 686 O O . ASN A 1 94 ? -12.280 -8.960 65.730 1.00 41.34 94 ASN A O 1
ATOM 690 N N . GLU A 1 95 ? -11.261 -9.236 67.725 1.00 54.31 95 GLU A N 1
ATOM 691 C CA . GLU A 1 95 ? -11.600 -10.636 67.974 1.00 54.31 95 GLU A CA 1
ATOM 692 C C . GLU A 1 95 ? -13.004 -10.714 68.589 1.00 54.31 95 GLU A C 1
ATOM 694 O O . GLU A 1 95 ? -13.471 -9.756 69.204 1.00 54.31 95 GLU A O 1
ATOM 699 N N . ASP A 1 96 ? -13.603 -11.893 68.431 1.00 48.62 96 ASP A N 1
ATOM 700 C CA . ASP A 1 96 ? -14.857 -12.390 69.007 1.00 48.62 96 ASP A CA 1
ATOM 701 C C . ASP A 1 96 ? -16.090 -12.298 68.083 1.00 48.62 96 ASP A C 1
ATOM 703 O O . ASP A 1 96 ? -16.612 -11.235 67.768 1.00 48.62 96 ASP A O 1
ATOM 707 N N . ASP A 1 97 ? -16.527 -13.491 67.655 1.00 54.62 97 ASP A N 1
ATOM 708 C CA . ASP A 1 97 ? -17.624 -13.827 66.733 1.00 54.62 97 ASP A CA 1
ATOM 709 C C . ASP A 1 97 ? -17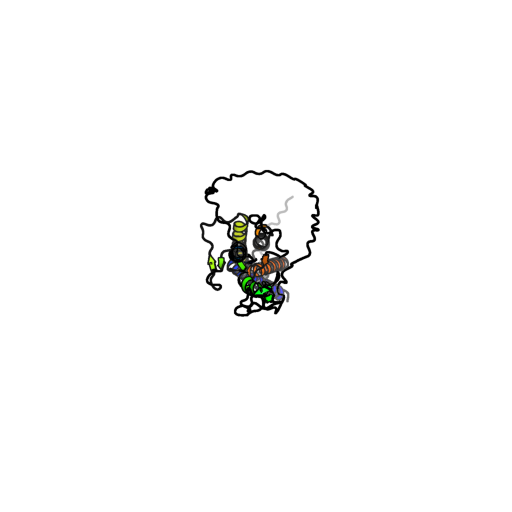.360 -13.609 65.234 1.00 54.62 97 ASP A C 1
ATOM 711 O O . ASP A 1 97 ? -18.187 -13.066 64.507 1.00 54.62 97 ASP A O 1
ATOM 715 N N . ASN A 1 98 ? -16.224 -14.104 64.726 1.00 51.62 98 ASN A N 1
ATOM 716 C CA . ASN A 1 98 ? -16.000 -14.175 63.281 1.00 51.62 98 ASN A CA 1
ATOM 717 C C . ASN A 1 98 ? -16.809 -15.353 62.685 1.00 51.62 98 ASN A C 1
ATOM 719 O O . ASN A 1 98 ? -16.457 -16.511 62.956 1.00 51.62 98 ASN A O 1
ATOM 723 N N . PRO A 1 99 ? -17.888 -15.124 61.906 1.00 57.31 99 PRO A N 1
ATOM 724 C CA . PRO A 1 99 ? -18.568 -16.200 61.200 1.00 57.31 99 PRO A CA 1
ATOM 725 C C . PRO A 1 99 ? -17.553 -16.830 60.253 1.00 57.31 99 PRO A C 1
ATOM 727 O O . PRO A 1 99 ? -17.034 -16.188 59.344 1.00 57.31 99 PRO A O 1
ATOM 730 N N . THR A 1 100 ? -17.221 -18.091 60.507 1.00 83.94 100 THR A N 1
ATOM 731 C CA . THR A 1 100 ? -16.295 -18.842 59.665 1.00 83.94 100 THR A CA 1
ATOM 732 C C . THR A 1 100 ? -16.925 -18.901 58.279 1.00 83.94 100 THR A C 1
ATOM 734 O O . THR A 1 100 ? -17.982 -19.504 58.112 1.00 83.94 100 THR A O 1
ATOM 737 N N . CYS A 1 101 ? -16.345 -18.200 57.311 1.00 91.19 101 CYS A N 1
ATOM 738 C CA . CYS A 1 101 ? -16.770 -18.282 55.924 1.00 91.19 101 CYS A CA 1
ATOM 739 C C . CYS A 1 101 ? -16.241 -19.588 55.304 1.00 91.19 101 CYS A C 1
ATOM 741 O O . CYS A 1 101 ? -15.262 -20.164 55.785 1.00 91.19 101 CYS A O 1
ATOM 743 N N . GLY A 1 102 ? -16.925 -20.101 54.281 1.00 92.06 102 GLY A N 1
ATOM 744 C CA . GLY A 1 102 ? -16.564 -21.356 53.618 1.00 92.06 102 GLY A CA 1
ATOM 745 C C . GLY A 1 102 ? -15.486 -21.174 52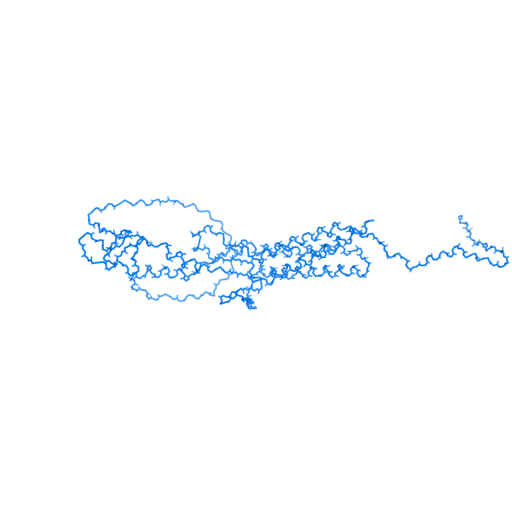.549 1.00 92.06 102 GLY A C 1
ATOM 746 O O . GLY A 1 102 ? -15.604 -20.300 51.694 1.00 92.06 102 GLY A O 1
ATOM 747 N N . THR A 1 103 ? -14.466 -22.023 52.573 1.00 94.00 103 THR A N 1
ATOM 748 C CA . THR A 1 103 ? -13.406 -22.128 51.555 1.00 94.00 103 THR A CA 1
ATOM 749 C C . THR A 1 103 ? -13.737 -23.198 50.502 1.00 94.00 103 THR A C 1
ATOM 751 O O . THR A 1 103 ? -14.836 -23.756 50.510 1.00 94.00 103 THR A O 1
ATOM 754 N N . ASP A 1 104 ? -12.826 -23.481 49.562 1.00 92.62 104 ASP A N 1
ATOM 755 C CA . ASP A 1 104 ? -13.064 -24.456 48.485 1.00 92.62 104 ASP A CA 1
ATOM 756 C C . ASP A 1 104 ? -13.549 -25.815 49.013 1.00 92.62 104 ASP A C 1
ATOM 758 O O . ASP A 1 104 ? -12.904 -26.476 49.829 1.00 92.62 104 ASP A O 1
ATOM 762 N N . GLY A 1 105 ? -14.704 -26.252 48.521 1.00 93.12 105 GLY A N 1
ATOM 763 C CA . GLY A 1 105 ? -15.343 -27.508 48.893 1.00 93.12 105 GLY A CA 1
ATOM 764 C C . GLY A 1 105 ? -16.204 -27.458 50.159 1.00 93.12 105 GLY A C 1
ATOM 765 O O . GLY A 1 105 ? -16.946 -28.425 50.402 1.00 93.12 105 GLY A O 1
ATOM 766 N N . ASP A 1 106 ? -16.172 -26.364 50.927 1.00 95.94 106 ASP A N 1
ATOM 767 C CA . ASP A 1 106 ? -17.013 -26.198 52.111 1.00 95.94 106 ASP A CA 1
ATOM 768 C C . ASP A 1 106 ? -18.479 -26.047 51.731 1.00 95.94 106 ASP A C 1
ATOM 770 O O . ASP A 1 106 ? -18.838 -25.437 50.729 1.00 95.94 106 ASP A O 1
ATOM 774 N N . ARG A 1 107 ? -19.370 -26.614 52.547 1.00 94.94 107 ARG A N 1
ATOM 775 C CA . ARG A 1 107 ? -20.810 -26.547 52.291 1.00 94.94 107 ARG A CA 1
ATOM 776 C C . ARG A 1 107 ? -21.423 -25.341 52.981 1.00 94.94 107 ARG A C 1
ATOM 778 O O . ARG A 1 107 ? -21.793 -25.479 54.139 1.00 94.94 107 ARG A O 1
ATOM 785 N N . ALA A 1 108 ? -21.556 -24.205 52.304 1.00 95.19 108 ALA A N 1
ATOM 786 C CA . ALA A 1 108 ? -22.217 -23.038 52.886 1.00 95.19 108 ALA A CA 1
ATOM 787 C C . ALA A 1 108 ? -23.749 -23.164 52.884 1.00 95.19 108 ALA A C 1
ATOM 789 O O . ALA A 1 108 ? -24.341 -23.742 51.966 1.00 95.19 108 ALA A O 1
ATOM 790 N N . VAL A 1 109 ? -24.393 -22.628 53.924 1.00 95.19 109 VAL A N 1
ATOM 791 C CA . VAL A 1 109 ? -25.864 -22.613 54.045 1.00 95.19 109 VAL A CA 1
ATOM 792 C C . VAL A 1 109 ? -26.497 -21.783 52.927 1.00 95.19 109 VAL A C 1
ATOM 794 O O . VAL A 1 109 ? -27.504 -22.208 52.361 1.00 95.19 109 VAL A O 1
ATOM 797 N N . GLU A 1 110 ? -25.870 -20.670 52.546 1.00 93.50 110 GLU A N 1
ATOM 798 C CA . GLU A 1 110 ? -26.274 -19.837 51.407 1.00 93.50 110 GLU A CA 1
ATOM 799 C C . GLU A 1 110 ? -26.314 -20.619 50.082 1.00 93.50 110 GLU A C 1
ATOM 801 O O . GLU A 1 110 ? -27.216 -20.419 49.275 1.00 93.50 110 GLU A O 1
ATOM 806 N N . CYS A 1 111 ? -25.439 -21.617 49.910 1.00 93.88 111 CYS A N 1
ATOM 807 C CA . CYS A 1 111 ? -25.449 -22.520 48.754 1.00 93.88 111 CYS A CA 1
ATOM 808 C C . CYS A 1 111 ? -26.470 -23.674 48.881 1.00 93.88 111 CYS A C 1
ATOM 810 O O . CYS A 1 111 ? -26.341 -24.706 48.226 1.00 93.88 111 CYS A O 1
ATOM 812 N N . GLY A 1 112 ? -27.462 -23.584 49.775 1.00 95.56 112 GLY A N 1
ATOM 813 C CA . GLY A 1 112 ? -28.506 -24.606 49.939 1.00 95.56 112 GLY A CA 1
ATOM 814 C C . GLY A 1 112 ? -28.082 -25.849 50.738 1.00 95.56 112 GLY A C 1
ATOM 815 O O . GLY A 1 112 ? -28.726 -26.910 50.669 1.00 95.56 112 GLY A O 1
ATOM 816 N N . ALA A 1 113 ? -26.991 -25.765 51.501 1.00 95.31 113 ALA A N 1
ATOM 817 C CA . ALA A 1 113 ? -26.623 -26.798 52.461 1.00 95.31 113 ALA A CA 1
ATOM 818 C C . ALA A 1 113 ? -27.483 -26.715 53.735 1.00 95.31 113 ALA A C 1
ATOM 820 O O . ALA A 1 113 ? -27.764 -25.635 54.236 1.00 95.31 113 ALA A O 1
ATOM 821 N N . ASP A 1 114 ? -27.873 -27.860 54.308 1.00 96.56 114 ASP A N 1
ATOM 822 C CA . ASP A 1 114 ? -28.696 -27.869 55.530 1.00 96.56 114 ASP A CA 1
ATOM 823 C C . ASP A 1 114 ? -27.938 -27.218 56.700 1.00 96.56 114 ASP A C 1
ATOM 825 O O . ASP A 1 114 ? -26.753 -27.505 56.890 1.00 96.56 114 ASP A O 1
ATOM 829 N N . ALA A 1 115 ? -28.595 -26.390 57.511 1.00 94.00 115 ALA A N 1
ATOM 830 C CA . ALA A 1 115 ? -27.961 -25.785 58.679 1.00 94.00 115 ALA A CA 1
ATOM 831 C C . ALA A 1 115 ? -27.534 -26.874 59.685 1.00 94.00 115 ALA A C 1
ATOM 833 O O . ALA A 1 115 ? -28.360 -27.641 60.183 1.00 94.00 115 ALA A O 1
ATOM 834 N N . LYS A 1 116 ? -26.228 -26.969 59.958 1.00 94.06 116 LYS A N 1
ATOM 835 C CA . LYS A 1 116 ? -25.632 -27.861 60.965 1.00 94.06 116 LYS A CA 1
ATOM 836 C C . LYS A 1 116 ? -24.595 -27.081 61.764 1.00 94.06 116 LYS A C 1
ATOM 838 O O . LYS A 1 116 ? -23.959 -26.182 61.225 1.00 94.06 116 LYS A O 1
ATOM 843 N N . GLU A 1 117 ? -24.424 -27.442 63.029 1.00 92.00 117 GLU A N 1
ATOM 844 C CA . GLU A 1 117 ? -23.423 -26.834 63.908 1.00 92.00 117 GLU A CA 1
ATOM 845 C C . GLU A 1 117 ? -22.015 -26.979 63.297 1.00 92.00 117 GLU A C 1
ATOM 847 O O . GLU A 1 117 ? -21.639 -28.067 62.851 1.00 92.00 117 GLU A O 1
ATOM 852 N N . GLY A 1 118 ? -21.277 -25.867 63.198 1.00 88.94 118 GLY A N 1
ATOM 853 C CA . GLY A 1 118 ? -19.949 -25.799 62.569 1.00 88.94 118 GLY A CA 1
ATOM 854 C C . GLY A 1 118 ? -19.935 -25.624 61.043 1.00 88.94 118 GLY A C 1
ATOM 855 O O . GLY A 1 118 ? -18.873 -25.735 60.435 1.00 88.94 118 GLY A O 1
ATOM 856 N N . ARG A 1 119 ? -21.085 -25.381 60.402 1.00 92.56 119 ARG A N 1
ATOM 857 C CA . ARG A 1 119 ? -21.170 -25.131 58.956 1.00 92.56 119 ARG A CA 1
ATOM 858 C C . ARG A 1 119 ? -21.144 -23.622 58.650 1.00 92.56 119 ARG A C 1
ATOM 860 O O . ARG A 1 119 ? -21.923 -22.901 59.274 1.00 92.56 119 ARG A O 1
ATOM 867 N N . PRO A 1 120 ? -20.325 -23.154 57.687 1.00 93.81 120 PRO A N 1
ATOM 868 C CA . PRO A 1 120 ? -20.287 -21.746 57.303 1.00 93.81 120 PRO A CA 1
ATOM 869 C C . PRO A 1 120 ? -21.642 -21.291 56.753 1.00 93.81 120 PRO A C 1
ATOM 871 O O . PRO A 1 120 ? -22.307 -22.022 56.012 1.00 93.81 120 PRO A O 1
ATOM 874 N N . SER A 1 121 ? -22.073 -20.085 57.115 1.00 94.31 121 SER A N 1
ATOM 875 C CA . SER A 1 121 ? -23.301 -19.497 56.571 1.00 94.31 121 SER A CA 1
ATOM 876 C C . SER A 1 121 ? -23.109 -19.031 55.127 1.00 94.31 121 SER A C 1
ATOM 878 O O . SER A 1 121 ? -23.996 -19.259 54.310 1.00 94.31 121 SER A O 1
ATOM 880 N N . VAL A 1 122 ? -21.941 -18.457 54.828 1.00 94.62 122 VAL A N 1
ATOM 881 C CA . VAL A 1 122 ? -21.588 -17.750 53.584 1.00 94.62 122 VAL A CA 1
ATOM 882 C C . VAL A 1 122 ? -20.215 -18.237 53.089 1.00 94.62 122 VAL A C 1
ATOM 884 O O . VAL A 1 122 ? -19.389 -18.682 53.894 1.00 94.62 122 VAL A O 1
ATOM 887 N N . CYS A 1 123 ? -19.961 -18.198 51.780 1.00 94.50 123 CYS A N 1
ATOM 888 C CA . CYS A 1 123 ? -18.632 -18.481 51.217 1.00 94.50 123 CYS A CA 1
ATOM 889 C C . CYS A 1 123 ? -17.657 -17.318 51.480 1.00 94.50 123 CYS A C 1
ATOM 891 O O . CYS A 1 123 ? -18.070 -16.167 51.548 1.00 94.50 123 CYS A O 1
ATOM 893 N N . CYS A 1 124 ? -16.364 -17.598 51.649 1.00 93.75 124 CYS A N 1
ATOM 894 C CA . CYS A 1 124 ? -15.358 -16.544 51.799 1.00 93.75 124 CYS A CA 1
ATOM 895 C C . CYS A 1 124 ? -15.210 -15.719 50.513 1.00 93.75 124 CYS A C 1
ATOM 897 O O . CYS A 1 124 ? -15.502 -16.207 49.419 1.00 93.75 124 CYS A O 1
ATOM 899 N N . ASP A 1 125 ? -14.677 -14.500 50.636 1.00 87.88 125 ASP A N 1
ATOM 900 C CA . ASP A 1 125 ? -14.292 -13.685 49.482 1.00 87.88 125 ASP A CA 1
ATOM 901 C C . ASP A 1 125 ? -13.395 -14.484 48.523 1.00 87.88 125 ASP A C 1
ATOM 903 O O . ASP A 1 125 ? -12.408 -15.098 48.932 1.00 87.88 125 ASP A O 1
ATOM 907 N N . GLY A 1 126 ? -13.760 -14.488 47.238 1.00 86.50 126 GLY A N 1
ATOM 908 C CA . GLY A 1 126 ? -13.099 -15.300 46.210 1.00 86.50 126 GLY A CA 1
ATOM 909 C C . GLY A 1 126 ? -13.695 -16.698 46.016 1.00 86.50 126 GLY A C 1
ATOM 910 O O . GLY A 1 126 ? -13.200 -17.452 45.187 1.00 86.50 126 GLY A O 1
ATOM 911 N N . PHE A 1 127 ? -14.773 -17.052 46.720 1.00 91.38 127 PHE A N 1
ATOM 912 C CA . PHE A 1 127 ? -15.510 -18.300 46.519 1.00 91.38 127 PHE A CA 1
ATOM 913 C C . PHE A 1 127 ? -16.977 -18.011 46.181 1.00 91.38 127 PHE A C 1
ATOM 915 O O . PHE A 1 127 ? -17.588 -17.098 46.728 1.00 91.38 127 PHE A O 1
ATOM 922 N N . VAL A 1 128 ? -17.551 -18.788 45.263 1.00 92.56 128 VAL A N 1
ATOM 923 C CA . VAL A 1 128 ? -18.965 -18.703 44.856 1.00 92.56 128 VAL A CA 1
ATOM 924 C C . VAL A 1 128 ? -19.634 -20.066 44.996 1.00 92.56 128 VAL A C 1
ATOM 926 O O . VAL A 1 128 ? -18.959 -21.094 45.029 1.00 92.56 128 VAL A O 1
ATOM 929 N N . CYS A 1 129 ? -20.961 -20.098 45.088 1.00 93.44 129 CYS A N 1
ATOM 930 C CA . CYS A 1 129 ? -21.697 -21.357 45.125 1.00 93.44 129 CYS A CA 1
ATOM 931 C C . CYS A 1 129 ? -21.572 -22.115 43.794 1.00 93.44 129 CYS A C 1
ATOM 933 O O . CYS A 1 129 ? -21.753 -21.540 42.723 1.00 93.44 129 CYS A O 1
ATOM 935 N N . GLU A 1 130 ? -21.289 -23.415 43.866 1.00 92.75 130 GLU A N 1
ATOM 936 C CA . GLU A 1 130 ? -21.334 -24.320 42.715 1.00 92.75 130 GLU A CA 1
ATOM 937 C C . GLU A 1 130 ? -22.761 -24.377 42.150 1.00 92.75 130 GLU A C 1
ATOM 939 O O . GLU A 1 130 ? -23.720 -24.567 42.899 1.00 92.75 130 GLU A O 1
ATOM 944 N N . ASP A 1 131 ? -22.911 -24.238 40.833 1.00 86.31 131 ASP A N 1
ATOM 945 C CA . ASP A 1 131 ? -24.216 -24.172 40.174 1.00 86.31 131 ASP A CA 1
ATOM 946 C C . ASP A 1 131 ? -24.991 -25.494 40.358 1.00 86.31 131 ASP A C 1
ATOM 948 O O . ASP A 1 131 ? -24.581 -26.560 39.890 1.00 86.31 131 ASP A O 1
ATOM 952 N N . GLY A 1 132 ? -26.085 -25.457 41.127 1.00 85.44 132 GLY A N 1
ATOM 953 C CA . GLY A 1 132 ? -26.822 -26.655 41.563 1.00 85.44 132 GLY A CA 1
ATOM 954 C C . GLY A 1 132 ? -26.107 -27.521 42.619 1.00 85.44 132 GLY A C 1
ATOM 955 O O . GLY A 1 132 ? -26.637 -28.560 43.031 1.00 85.44 132 GLY A O 1
ATOM 956 N N . GLY A 1 133 ? -24.925 -27.104 43.075 1.00 89.38 133 GLY A N 1
ATOM 957 C CA . GLY A 1 133 ? -24.155 -27.718 44.150 1.00 89.38 133 GLY A CA 1
ATOM 958 C C . GLY A 1 133 ? -24.450 -27.098 45.518 1.00 89.38 133 GLY A C 1
ATOM 959 O O . GLY A 1 133 ? -25.047 -26.038 45.644 1.00 89.38 133 GLY A O 1
ATOM 960 N N . LYS A 1 134 ? -24.029 -27.791 46.583 1.00 95.94 134 LYS A N 1
ATOM 961 C CA . LYS A 1 134 ? -24.150 -27.323 47.980 1.00 95.94 134 LYS A CA 1
ATOM 962 C C . LYS A 1 134 ? -22.808 -26.871 48.554 1.00 95.94 134 LYS A C 1
ATOM 964 O O . LYS A 1 134 ? -22.592 -27.049 49.752 1.00 95.94 134 LYS A O 1
ATOM 969 N N . LYS A 1 135 ? -21.870 -26.443 47.706 1.00 95.81 135 LYS A N 1
ATOM 970 C CA . LYS A 1 135 ? -20.473 -26.174 48.067 1.00 95.81 135 LYS A CA 1
ATOM 971 C C . LYS A 1 135 ? -20.006 -24.826 47.530 1.00 95.81 135 LYS A C 1
ATOM 973 O O . LYS A 1 135 ? -20.428 -24.427 46.450 1.00 95.81 135 LYS A O 1
ATOM 978 N N . CYS A 1 136 ? -19.113 -24.187 48.272 1.00 94.12 136 CYS A N 1
ATOM 979 C CA . CYS A 1 136 ? -18.284 -23.091 47.806 1.00 94.12 136 CYS A CA 1
ATOM 980 C C . CYS A 1 136 ? -17.213 -23.658 46.872 1.00 94.12 136 CYS A C 1
ATOM 982 O O . CYS A 1 136 ? -16.575 -24.659 47.198 1.00 94.12 136 CYS A O 1
ATOM 984 N N . VAL A 1 137 ? -17.032 -23.038 45.718 1.00 93.69 137 VAL A N 1
ATOM 985 C CA . VAL A 1 137 ? -15.949 -23.315 44.773 1.00 93.69 137 VAL A CA 1
ATOM 986 C C . VAL A 1 137 ? -15.200 -22.022 44.514 1.00 93.69 137 VAL A C 1
ATOM 988 O O . VAL A 1 137 ? -15.790 -20.946 44.618 1.00 93.69 137 VAL A O 1
ATOM 991 N N . GLU A 1 138 ? -13.904 -22.110 44.222 1.00 91.38 138 GLU A N 1
ATOM 992 C CA . GLU A 1 138 ? -13.080 -20.933 43.922 1.00 91.38 138 GLU A CA 1
ATOM 993 C C . GLU A 1 138 ? -13.717 -20.141 42.771 1.00 91.38 138 GLU A C 1
ATOM 995 O O . GLU A 1 138 ? -13.809 -20.581 41.619 1.00 91.38 138 GLU A O 1
ATOM 1000 N N . GLY A 1 139 ? -14.272 -18.995 43.139 1.00 75.25 139 GLY A N 1
ATOM 1001 C CA . GLY A 1 139 ? -15.059 -18.143 42.287 1.00 75.25 139 GLY A CA 1
ATOM 1002 C C . GLY A 1 139 ? -14.172 -17.080 41.690 1.00 75.25 139 GLY A C 1
ATOM 1003 O O . GLY A 1 139 ? -13.372 -16.470 42.389 1.00 75.25 139 GLY A O 1
ATOM 1004 N N . ARG A 1 140 ? -14.425 -16.787 40.412 1.00 53.78 140 ARG A N 1
ATOM 1005 C CA . ARG A 1 140 ? -14.000 -15.545 39.746 1.00 53.78 140 ARG A CA 1
ATOM 1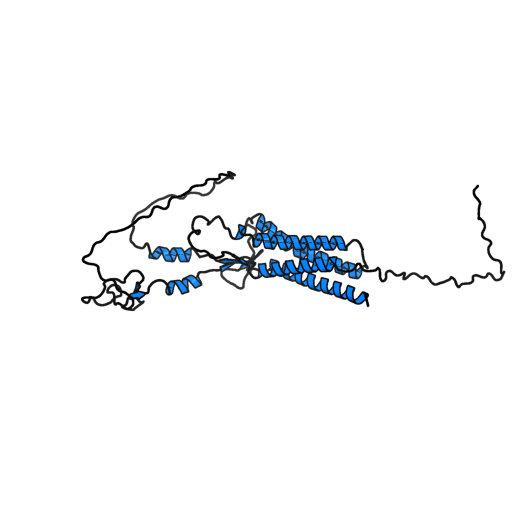006 C C . ARG A 1 140 ? -12.672 -15.572 38.978 1.00 53.78 140 ARG A C 1
ATOM 1008 O O . ARG A 1 140 ? -12.058 -14.531 38.843 1.00 53.78 140 ARG A O 1
ATOM 1015 N N . ASP A 1 141 ? -12.325 -16.690 38.332 1.00 53.31 141 ASP A N 1
ATOM 1016 C CA . ASP A 1 141 ? -11.417 -16.624 37.163 1.00 53.31 141 ASP A CA 1
ATOM 1017 C C . ASP A 1 141 ? -11.768 -17.554 35.988 1.00 53.31 141 ASP A C 1
ATOM 1019 O O . ASP A 1 141 ? -11.416 -17.254 34.850 1.00 53.31 141 ASP A O 1
ATOM 1023 N N . ARG A 1 142 ? -12.499 -18.664 36.179 1.00 49.88 142 ARG A N 1
ATOM 1024 C CA . ARG A 1 142 ? -12.744 -19.605 35.062 1.00 49.88 142 ARG A CA 1
ATOM 1025 C C . ARG A 1 142 ? -13.941 -19.274 34.172 1.00 49.88 142 ARG A C 1
ATOM 1027 O O . ARG A 1 142 ? -13.815 -19.412 32.962 1.00 49.88 142 ARG A O 1
ATOM 1034 N N . LEU A 1 143 ? -15.052 -18.789 34.725 1.00 49.81 143 LEU A N 1
ATOM 1035 C CA . LEU A 1 143 ? -16.248 -18.487 33.921 1.00 49.81 143 LEU A CA 1
ATOM 1036 C C . LEU A 1 143 ? -16.136 -17.140 33.191 1.00 49.81 143 LEU A C 1
ATOM 1038 O O . LEU A 1 143 ? -16.470 -17.047 32.015 1.00 49.81 143 LEU A O 1
ATOM 1042 N N . LEU A 1 144 ? -15.508 -16.139 33.818 1.00 49.25 144 LEU A N 1
ATOM 1043 C CA . LEU A 1 144 ? -15.140 -14.907 33.121 1.00 49.25 144 LEU A CA 1
ATOM 1044 C C . LEU A 1 144 ? -14.006 -15.135 32.104 1.00 49.25 144 LEU A C 1
ATOM 1046 O O . LEU A 1 144 ? -13.955 -14.424 31.111 1.00 49.25 144 LEU A O 1
ATOM 1050 N N . SER A 1 145 ? -13.122 -16.130 32.256 1.00 49.53 145 SER A N 1
ATOM 1051 C CA . SER A 1 145 ? -12.028 -16.345 31.291 1.00 49.53 145 SER A CA 1
ATOM 1052 C C . SER A 1 145 ? -12.465 -16.949 29.950 1.00 49.53 145 SER A C 1
ATOM 1054 O O . SER A 1 145 ? -11.710 -16.800 28.984 1.00 49.53 145 SER A O 1
ATOM 1056 N N . GLU A 1 146 ? -13.598 -17.645 29.854 1.00 51.69 146 GLU A N 1
ATOM 1057 C CA . GLU A 1 146 ? -14.081 -18.173 28.566 1.00 51.69 146 GLU A CA 1
ATOM 1058 C C . GLU A 1 146 ? -15.053 -17.206 27.886 1.00 51.69 146 GLU A C 1
ATOM 1060 O O . GLU A 1 146 ? -14.899 -16.940 26.694 1.00 51.69 146 GLU A O 1
ATOM 1065 N N . GLU A 1 147 ? -15.954 -16.571 28.639 1.00 46.41 147 GLU A N 1
ATOM 1066 C CA . GLU A 1 147 ? -16.911 -15.610 28.077 1.00 46.41 147 GLU A CA 1
ATOM 1067 C C . GLU A 1 147 ? -16.261 -14.244 27.777 1.00 46.41 147 GLU A C 1
ATOM 1069 O O . GLU A 1 147 ? -16.474 -13.672 26.707 1.00 46.41 147 GLU A O 1
ATOM 1074 N N . SER A 1 148 ? -15.322 -13.779 28.614 1.00 50.84 148 SER A N 1
ATOM 1075 C CA . SER A 1 148 ? -14.536 -12.561 28.324 1.00 50.84 148 SER A CA 1
ATOM 1076 C C . SER A 1 148 ? -13.461 -12.783 27.252 1.00 50.84 148 SER A C 1
ATOM 1078 O O . SER A 1 148 ? -12.986 -11.817 26.655 1.00 50.84 148 SER A O 1
ATOM 1080 N N . ARG A 1 149 ? -13.078 -14.038 26.957 1.00 48.72 149 ARG A N 1
ATOM 1081 C CA . ARG A 1 149 ? -12.274 -14.352 25.758 1.00 48.72 149 ARG A CA 1
ATOM 1082 C C . ARG A 1 149 ? -13.114 -14.332 24.485 1.00 48.72 149 ARG A C 1
ATOM 1084 O O . ARG A 1 149 ? -12.570 -14.019 23.431 1.00 48.72 149 ARG A O 1
ATOM 1091 N N . ALA A 1 150 ? -14.409 -14.635 24.574 1.00 46.16 150 ALA A N 1
ATOM 1092 C CA . ALA A 1 150 ? -15.321 -14.573 23.436 1.00 46.16 150 ALA A CA 1
ATOM 1093 C C . ALA A 1 150 ? -15.740 -13.130 23.080 1.00 46.16 150 ALA A C 1
ATOM 1095 O O . ALA A 1 150 ? -16.046 -12.861 21.921 1.00 46.16 150 ALA A O 1
ATOM 1096 N N . LEU A 1 151 ? -15.689 -12.194 24.037 1.00 49.53 151 LEU A N 1
ATOM 1097 C CA . LEU A 1 151 ? -16.052 -10.778 23.847 1.00 49.53 151 LEU A CA 1
ATOM 1098 C C . LEU A 1 151 ? -14.875 -9.829 23.556 1.00 49.53 151 LEU A C 1
ATOM 1100 O O . LEU A 1 151 ? -15.074 -8.621 23.428 1.00 49.53 151 LEU A O 1
ATOM 1104 N N . GLN A 1 152 ? -13.655 -10.343 23.354 1.00 53.91 152 GLN A N 1
ATOM 1105 C CA . GLN A 1 152 ? -12.616 -9.592 22.638 1.00 53.91 152 GLN A CA 1
ATOM 1106 C C . GLN A 1 152 ? -12.950 -9.577 21.141 1.00 53.91 152 GLN A C 1
ATOM 1108 O O . GLN A 1 152 ? -12.344 -10.278 20.330 1.00 53.91 152 GLN A O 1
ATOM 1113 N N . SER A 1 153 ? -13.941 -8.768 20.767 1.00 59.84 153 SER A N 1
ATOM 1114 C CA . SER A 1 153 ? -14.213 -8.479 19.364 1.00 59.84 153 SER A CA 1
ATOM 1115 C C . SER A 1 153 ? -13.047 -7.663 18.816 1.00 59.84 153 SER A C 1
ATOM 1117 O O . SER A 1 153 ? -12.904 -6.471 19.090 1.00 59.84 153 SER A O 1
ATOM 1119 N N . SER A 1 154 ? -12.164 -8.324 18.074 1.00 67.12 154 SER A N 1
ATOM 1120 C CA . SER A 1 154 ? -11.094 -7.654 17.351 1.00 67.12 154 SER A CA 1
ATOM 1121 C C . SER A 1 154 ? -11.705 -6.939 16.144 1.00 67.12 154 SER A C 1
ATOM 1123 O O . SER A 1 154 ? -12.139 -7.592 15.190 1.00 67.12 154 SER A O 1
ATOM 1125 N N . TYR A 1 155 ? -11.775 -5.611 16.183 1.00 73.38 155 TYR A N 1
ATOM 1126 C CA . TYR A 1 155 ? -12.284 -4.824 15.067 1.00 73.38 155 TYR A CA 1
ATOM 1127 C C . TYR A 1 155 ? -11.159 -4.596 14.074 1.00 73.38 155 TYR A C 1
ATOM 1129 O O . TYR A 1 155 ? -10.180 -3.893 14.329 1.00 73.38 155 TYR A O 1
ATOM 1137 N N . THR A 1 156 ? -11.308 -5.202 12.906 1.00 83.38 156 THR A N 1
ATOM 1138 C CA . THR A 1 156 ? -10.415 -4.955 11.784 1.00 83.38 156 THR A CA 1
ATOM 1139 C C . THR A 1 156 ? -10.964 -3.813 10.945 1.00 83.38 156 THR A C 1
ATOM 1141 O O . THR A 1 156 ? -12.169 -3.681 10.751 1.00 83.38 156 THR A O 1
ATOM 1144 N N . THR A 1 157 ? -10.080 -2.947 10.464 1.00 87.25 157 THR A N 1
ATOM 1145 C CA . THR A 1 157 ? -10.458 -1.858 9.556 1.00 87.25 157 THR A CA 1
ATOM 1146 C C . THR A 1 157 ? -9.552 -1.884 8.342 1.00 87.25 157 THR A C 1
ATOM 1148 O O . THR A 1 157 ? -8.344 -2.123 8.448 1.00 87.25 157 THR A O 1
ATOM 1151 N N . GLY A 1 158 ? -10.144 -1.690 7.170 1.00 91.19 158 GLY A N 1
ATOM 1152 C CA . GLY A 1 158 ? -9.443 -1.552 5.905 1.00 91.19 158 GLY A CA 1
ATOM 1153 C C . GLY A 1 158 ? -9.461 -0.105 5.433 1.00 91.19 158 GLY A C 1
ATOM 1154 O O . GLY A 1 158 ? -10.053 0.776 6.049 1.00 91.19 158 GLY A O 1
ATOM 1155 N N . LEU A 1 159 ? -8.796 0.154 4.309 1.00 91.75 159 LEU A N 1
ATOM 1156 C CA . LEU A 1 159 ? -8.592 1.526 3.846 1.00 91.75 159 LEU A CA 1
ATOM 1157 C C . LEU A 1 159 ? -9.835 2.139 3.182 1.00 91.75 159 LEU A C 1
ATOM 1159 O O . LEU A 1 159 ? -10.087 3.332 3.302 1.00 91.75 159 LEU A O 1
ATOM 1163 N N . TYR A 1 160 ? -10.604 1.308 2.479 1.00 94.38 160 TYR A N 1
ATOM 1164 C CA . TYR A 1 160 ? -11.853 1.687 1.801 1.00 94.38 160 TYR A CA 1
ATOM 1165 C C . TYR A 1 160 ? -13.049 0.855 2.253 1.00 94.38 160 TYR A C 1
ATOM 1167 O O . TYR A 1 160 ? -14.195 1.182 1.938 1.00 94.38 160 TYR A O 1
ATOM 1175 N N . ARG A 1 161 ? -12.779 -0.252 2.943 1.00 94.31 161 ARG A N 1
ATOM 1176 C CA . ARG A 1 161 ? -13.772 -1.231 3.360 1.00 94.31 161 ARG A CA 1
ATOM 1177 C C . ARG A 1 161 ? -13.485 -1.689 4.775 1.00 94.31 161 ARG A C 1
ATOM 1179 O O . ARG A 1 161 ? -12.326 -1.738 5.170 1.00 94.31 161 ARG A O 1
ATOM 1186 N N . PHE A 1 162 ? -14.525 -2.081 5.484 1.00 92.00 162 PHE A N 1
ATOM 1187 C CA . PHE A 1 162 ? -14.451 -2.702 6.799 1.00 92.00 162 PHE A CA 1
ATOM 1188 C C . PHE A 1 162 ? -15.246 -4.020 6.777 1.00 92.00 162 PHE A C 1
ATOM 1190 O O . PHE A 1 162 ? -16.119 -4.178 5.917 1.00 92.00 162 PHE A O 1
ATOM 1197 N N . PRO A 1 163 ? -14.929 -4.993 7.644 1.00 89.69 163 PRO A N 1
ATOM 1198 C CA . PRO A 1 163 ? -15.681 -6.239 7.733 1.00 89.69 163 PRO A CA 1
ATOM 1199 C C . PRO A 1 163 ? -17.085 -5.984 8.288 1.00 89.69 163 PRO A C 1
ATOM 1201 O O . PRO A 1 163 ? -17.258 -5.169 9.194 1.00 89.69 163 PRO A O 1
ATOM 1204 N N . ASP A 1 164 ? -18.082 -6.687 7.757 1.00 90.62 164 ASP A N 1
ATOM 1205 C CA . ASP A 1 164 ? -19.439 -6.664 8.302 1.00 90.62 164 ASP A CA 1
ATOM 1206 C C . ASP A 1 164 ? -19.455 -7.390 9.665 1.00 90.62 164 ASP A C 1
ATOM 1208 O O . ASP A 1 164 ? -19.071 -8.563 9.733 1.00 90.62 164 ASP A O 1
ATOM 1212 N N . PRO A 1 165 ? -19.899 -6.744 10.761 1.00 84.31 165 PRO A N 1
ATOM 1213 C CA . PRO A 1 165 ? -19.953 -7.378 12.080 1.00 84.31 165 PRO A CA 1
ATOM 1214 C C . PRO A 1 165 ? -20.895 -8.590 12.125 1.00 84.31 165 PRO A C 1
ATOM 1216 O O . PRO A 1 165 ? -20.729 -9.467 12.969 1.00 84.31 165 PRO A O 1
ATOM 1219 N N . THR A 1 166 ? -21.875 -8.667 11.221 1.00 88.00 166 THR A N 1
ATOM 1220 C CA . THR A 1 166 ? -22.822 -9.790 11.146 1.00 88.00 166 THR A CA 1
ATOM 1221 C C . THR A 1 166 ? -22.307 -10.950 10.294 1.00 88.00 166 THR A C 1
ATOM 1223 O O . THR A 1 166 ? -22.785 -12.079 10.433 1.00 88.00 166 THR A O 1
ATOM 1226 N N . ARG A 1 167 ? -21.341 -10.689 9.402 1.00 87.94 167 ARG A N 1
ATOM 1227 C CA . ARG A 1 167 ? -20.810 -11.648 8.426 1.00 87.94 167 ARG A CA 1
ATOM 1228 C C . ARG A 1 167 ? -19.328 -11.402 8.167 1.00 87.94 167 ARG A C 1
ATOM 1230 O O . ARG A 1 167 ? -18.953 -10.552 7.367 1.00 87.94 167 ARG A O 1
ATOM 1237 N N . SER A 1 168 ? -18.480 -12.220 8.784 1.00 83.25 168 SER A N 1
ATOM 1238 C CA . SER A 1 168 ? -17.019 -12.108 8.685 1.00 83.25 168 SER A CA 1
ATOM 1239 C C . SER A 1 168 ? -16.448 -12.282 7.268 1.00 83.25 168 SER A C 1
ATOM 1241 O O . SER A 1 168 ? -15.295 -11.923 7.031 1.00 83.25 168 SER A O 1
ATOM 1243 N N . ASP A 1 169 ? -17.224 -12.817 6.321 1.00 88.69 169 ASP A N 1
ATOM 1244 C CA . ASP A 1 169 ? -16.853 -12.986 4.913 1.00 88.69 169 ASP A CA 1
ATOM 1245 C C . ASP A 1 169 ? -17.227 -11.788 4.024 1.00 88.69 169 ASP A C 1
ATOM 1247 O O . ASP A 1 169 ? -16.797 -11.722 2.868 1.00 88.69 169 ASP A O 1
ATOM 1251 N N . GLN A 1 170 ? -18.008 -10.833 4.538 1.00 93.69 170 GLN A N 1
ATOM 1252 C CA . GLN A 1 170 ? -18.457 -9.668 3.783 1.00 93.69 170 GLN A CA 1
ATOM 1253 C C . GLN A 1 170 ? -17.708 -8.407 4.199 1.00 93.69 170 GLN A C 1
ATOM 1255 O O . GLN A 1 170 ? -17.407 -8.179 5.368 1.00 93.69 170 GLN A O 1
ATOM 1260 N N . CYS A 1 171 ? -17.419 -7.563 3.209 1.00 94.25 171 CYS A N 1
ATOM 1261 C CA . CYS A 1 171 ? -16.804 -6.267 3.435 1.00 94.25 171 CYS A CA 1
ATOM 1262 C C . CYS A 1 171 ? -17.727 -5.159 2.956 1.00 94.25 171 CYS A C 1
ATOM 1264 O O . CYS A 1 171 ? -18.123 -5.128 1.787 1.00 94.25 171 CYS A O 1
ATOM 1266 N N . MET A 1 172 ? -18.014 -4.222 3.845 1.00 95.12 172 MET A N 1
ATOM 1267 C CA . MET A 1 172 ? -18.817 -3.045 3.563 1.00 95.12 172 MET A CA 1
ATOM 1268 C C . MET A 1 172 ? -17.913 -1.865 3.214 1.00 95.12 172 MET A C 1
ATOM 1270 O O . MET A 1 172 ? -16.803 -1.738 3.727 1.00 95.12 172 MET A O 1
ATOM 1274 N N . THR A 1 173 ? -18.367 -0.996 2.315 1.00 95.19 173 THR A N 1
ATOM 1275 C CA . THR A 1 173 ? -17.703 0.282 2.031 1.00 95.19 173 THR A CA 1
ATOM 1276 C C . THR A 1 173 ? -18.135 1.327 3.047 1.00 95.19 173 THR A C 1
ATOM 1278 O O . THR A 1 173 ? -19.306 1.374 3.422 1.00 95.19 173 THR A O 1
ATOM 1281 N N . TYR A 1 174 ? -17.210 2.191 3.460 1.00 92.38 174 TYR A N 1
ATOM 1282 C CA . TYR A 1 174 ? -17.564 3.331 4.303 1.00 92.38 174 TYR A CA 1
ATOM 1283 C C . TYR A 1 174 ? -18.563 4.260 3.586 1.00 92.38 174 TYR A C 1
ATOM 1285 O O . TYR A 1 174 ? -18.410 4.482 2.383 1.00 92.38 174 TYR A O 1
ATOM 1293 N N . PRO A 1 175 ? -19.580 4.796 4.287 1.00 93.00 175 PRO A N 1
ATOM 1294 C CA . PRO A 1 175 ? -20.556 5.697 3.684 1.00 93.00 175 PRO A CA 1
ATOM 1295 C C . PRO A 1 175 ? -19.907 7.029 3.276 1.00 93.00 175 PRO A C 1
ATOM 1297 O O . PRO A 1 175 ? -19.055 7.567 3.986 1.00 93.00 175 PRO A O 1
ATOM 1300 N N . ASP A 1 176 ? -20.348 7.599 2.151 1.00 89.88 176 ASP A N 1
ATOM 1301 C CA . ASP A 1 176 ? -19.807 8.859 1.609 1.00 89.88 176 ASP A CA 1
ATOM 1302 C C . ASP A 1 176 ? -20.050 10.072 2.523 1.00 89.88 176 ASP A C 1
ATOM 1304 O O . ASP A 1 176 ? -19.362 11.086 2.415 1.00 89.88 176 ASP A O 1
ATOM 1308 N N . SER A 1 177 ? -21.010 9.976 3.446 1.00 86.81 177 SER A N 1
ATOM 1309 C CA . SER A 1 177 ? -21.344 11.040 4.397 1.00 86.81 177 SER A CA 1
ATOM 1310 C C . SER A 1 177 ? -20.348 11.174 5.552 1.00 86.81 177 SER A C 1
ATOM 1312 O O . SER A 1 177 ? -20.430 12.142 6.307 1.00 86.81 177 SER A O 1
ATOM 1314 N N . GLN A 1 178 ? -19.427 10.222 5.734 1.00 86.62 178 GLN A N 1
ATOM 1315 C CA . GLN A 1 178 ? -18.498 10.252 6.859 1.00 86.62 178 GLN A CA 1
ATOM 1316 C C . GLN A 1 178 ? -17.346 11.229 6.586 1.00 86.62 178 GLN A C 1
ATOM 1318 O O . GLN A 1 178 ? -16.593 11.102 5.617 1.00 86.62 178 GLN A O 1
ATOM 1323 N N . THR A 1 179 ? -17.181 12.229 7.450 1.00 85.62 179 THR A N 1
ATOM 1324 C CA . THR A 1 179 ? -16.079 13.186 7.345 1.00 85.62 179 THR A CA 1
ATOM 1325 C C . THR A 1 179 ? -14.777 12.545 7.816 1.00 85.62 179 THR A C 1
ATOM 1327 O O . THR A 1 179 ? -14.460 12.560 9.000 1.00 85.62 179 THR A O 1
ATOM 1330 N N . TYR A 1 180 ? -13.990 12.009 6.883 1.00 85.06 180 TYR A N 1
ATOM 1331 C CA . TYR A 1 180 ? -12.673 11.453 7.211 1.00 85.06 180 TYR A CA 1
ATOM 1332 C C . TYR A 1 180 ? -11.699 12.544 7.655 1.00 85.06 180 TYR A C 1
ATOM 1334 O O . TYR A 1 180 ? -11.698 13.646 7.083 1.00 85.06 180 TYR A O 1
ATOM 1342 N N . GLY A 1 181 ? -10.826 12.213 8.608 1.00 87.75 181 GLY A N 1
ATOM 1343 C CA . GLY A 1 181 ? -9.727 13.081 9.024 1.00 87.75 181 GLY A CA 1
ATOM 1344 C C . GLY A 1 181 ? -8.743 13.354 7.879 1.00 87.75 181 GLY A C 1
ATOM 1345 O O . GLY A 1 181 ? -8.635 12.580 6.924 1.00 87.75 181 GLY A O 1
ATOM 1346 N N . ARG A 1 182 ? -7.989 14.461 7.957 1.00 89.56 182 ARG A N 1
ATOM 1347 C CA . ARG A 1 182 ? -7.029 14.852 6.900 1.00 89.56 182 ARG A CA 1
ATOM 1348 C C . ARG A 1 182 ? -5.994 13.755 6.612 1.00 89.56 182 ARG A C 1
ATOM 1350 O O . ARG A 1 182 ? -5.704 13.490 5.448 1.00 89.56 182 ARG A O 1
ATOM 1357 N N . ALA A 1 183 ? -5.486 13.099 7.657 1.00 89.25 183 ALA A N 1
ATOM 1358 C CA . ALA A 1 183 ? -4.514 12.012 7.538 1.00 89.25 183 ALA A CA 1
ATOM 1359 C C . ALA A 1 183 ? -5.086 10.795 6.795 1.00 89.25 183 ALA A C 1
ATOM 1361 O O . ALA A 1 183 ? -4.441 10.250 5.904 1.00 89.25 183 ALA A O 1
ATOM 1362 N N . GLU A 1 184 ? -6.324 10.408 7.097 1.00 89.25 184 GLU A N 1
ATOM 1363 C CA . GLU A 1 184 ? -6.978 9.274 6.446 1.00 89.25 184 GLU A CA 1
ATOM 1364 C C . GLU A 1 184 ? -7.266 9.556 4.967 1.00 89.25 184 GLU A C 1
ATOM 1366 O O . GLU A 1 184 ? -6.998 8.713 4.109 1.00 89.25 184 GLU A O 1
ATOM 1371 N N . ARG A 1 185 ? -7.724 10.772 4.633 1.00 92.44 185 ARG A N 1
ATOM 1372 C CA . ARG A 1 185 ? -7.894 11.185 3.228 1.00 92.44 185 ARG A CA 1
ATOM 1373 C C . ARG A 1 185 ? -6.576 11.127 2.463 1.00 92.44 185 ARG A C 1
ATOM 1375 O O . ARG A 1 185 ? -6.558 10.657 1.327 1.00 92.44 185 ARG A O 1
ATOM 1382 N N . ALA A 1 186 ? -5.482 11.573 3.083 1.00 94.25 186 ALA A N 1
ATOM 1383 C CA . ALA A 1 186 ? -4.152 11.506 2.487 1.00 94.25 186 ALA A CA 1
ATOM 1384 C C . ALA A 1 186 ? -3.687 10.054 2.283 1.00 94.25 186 ALA A C 1
ATOM 1386 O O . ALA A 1 186 ? -3.167 9.734 1.215 1.00 94.25 186 ALA A O 1
ATOM 1387 N N . ALA A 1 187 ? -3.927 9.162 3.250 1.00 93.94 187 ALA A N 1
ATOM 1388 C CA . ALA A 1 187 ? -3.604 7.740 3.132 1.00 93.94 187 ALA A CA 1
ATOM 1389 C C . ALA A 1 187 ? -4.421 7.050 2.024 1.00 93.94 187 ALA A C 1
ATOM 1391 O O . ALA A 1 187 ? -3.858 6.336 1.191 1.00 93.94 187 ALA A O 1
ATOM 1392 N N . ARG A 1 188 ? -5.732 7.321 1.942 1.00 94.50 188 ARG A N 1
ATOM 1393 C CA . ARG A 1 188 ? -6.588 6.835 0.846 1.00 94.50 188 ARG A CA 1
ATOM 1394 C C . ARG A 1 188 ? -6.063 7.330 -0.501 1.00 94.50 188 ARG A C 1
ATOM 1396 O O . ARG A 1 188 ? -5.739 6.515 -1.361 1.00 94.50 188 ARG A O 1
ATOM 1403 N N . ALA A 1 189 ? -5.845 8.634 -0.661 1.00 96.06 189 ALA A N 1
ATOM 1404 C CA . ALA A 1 189 ? -5.291 9.184 -1.898 1.00 96.06 189 ALA A CA 1
ATOM 1405 C C . ALA A 1 189 ? -3.933 8.552 -2.266 1.00 96.06 189 ALA A C 1
ATOM 1407 O O . ALA A 1 189 ? -3.742 8.129 -3.406 1.00 96.06 189 ALA A O 1
ATOM 1408 N N . GLY A 1 190 ? -3.018 8.410 -1.301 1.00 96.00 190 GLY A N 1
ATOM 1409 C CA . GLY A 1 190 ? -1.712 7.778 -1.502 1.00 96.00 190 GLY A CA 1
ATOM 1410 C C . GLY A 1 190 ? -1.818 6.337 -2.006 1.00 96.00 190 GLY A C 1
ATOM 1411 O O . GLY A 1 190 ? -1.148 5.971 -2.975 1.00 96.00 190 GLY A O 1
ATOM 1412 N N . SER A 1 191 ? -2.718 5.548 -1.419 1.00 95.75 191 SER A N 1
ATOM 1413 C CA . SER A 1 191 ? -2.955 4.158 -1.827 1.00 95.75 191 SER A CA 1
ATOM 1414 C C . SER A 1 191 ? -3.526 4.008 -3.238 1.00 95.75 191 SER A C 1
ATOM 1416 O O . SER A 1 191 ? -3.296 2.983 -3.873 1.00 95.75 191 SER A O 1
ATOM 1418 N N . ALA A 1 192 ? -4.254 5.012 -3.738 1.00 96.38 192 ALA A N 1
ATOM 1419 C CA . ALA A 1 192 ? -4.784 5.024 -5.099 1.00 96.38 192 ALA A CA 1
ATOM 1420 C C . ALA A 1 192 ? -3.734 5.508 -6.111 1.00 96.38 192 ALA A C 1
ATOM 1422 O O . ALA A 1 192 ? -3.606 4.940 -7.195 1.00 96.38 192 ALA A O 1
ATOM 1423 N N . ILE A 1 193 ? -2.948 6.527 -5.750 1.00 97.19 193 ILE A N 1
ATOM 1424 C CA . ILE A 1 193 ? -1.926 7.116 -6.626 1.00 97.19 193 ILE A CA 1
ATOM 1425 C C . ILE A 1 193 ? -0.779 6.129 -6.883 1.00 97.19 193 ILE A C 1
ATOM 1427 O O . ILE A 1 193 ? -0.333 6.003 -8.023 1.00 97.19 193 ILE A O 1
ATOM 1431 N N . ALA A 1 194 ? -0.320 5.393 -5.865 1.00 97.56 194 ALA A N 1
ATOM 1432 C CA . ALA A 1 194 ? 0.805 4.463 -6.000 1.00 97.56 194 ALA A CA 1
ATOM 1433 C C . ALA A 1 194 ? 0.637 3.422 -7.137 1.00 97.56 194 ALA A C 1
ATOM 1435 O O . ALA A 1 194 ? 1.498 3.376 -8.025 1.00 97.56 194 ALA A O 1
ATOM 1436 N N . PRO A 1 195 ? -0.455 2.629 -7.204 1.00 97.25 195 PRO A N 1
ATOM 1437 C CA . PRO A 1 195 ? -0.664 1.683 -8.297 1.00 97.25 195 PRO A CA 1
ATOM 1438 C C . PRO A 1 195 ? -0.905 2.371 -9.648 1.00 97.25 195 PRO A C 1
ATOM 1440 O O . PRO A 1 195 ? -0.521 1.807 -10.671 1.00 97.25 195 PRO A O 1
ATOM 1443 N N . MET A 1 196 ? -1.472 3.586 -9.686 1.00 97.31 196 MET A N 1
ATOM 1444 C CA . MET A 1 196 ? -1.608 4.356 -10.934 1.00 97.31 196 MET A CA 1
ATOM 1445 C C . MET A 1 196 ? -0.244 4.775 -11.495 1.00 97.31 196 MET A C 1
ATOM 1447 O O . MET A 1 196 ? 0.017 4.588 -12.684 1.00 97.31 196 MET A O 1
ATOM 1451 N N . CYS A 1 197 ? 0.656 5.279 -10.645 1.00 97.75 197 CYS A N 1
ATOM 1452 C CA . CYS A 1 197 ? 2.035 5.582 -11.029 1.00 97.75 197 CYS A CA 1
ATOM 1453 C C . CYS A 1 197 ? 2.770 4.320 -11.504 1.00 97.75 197 CYS A C 1
ATOM 1455 O O . CYS A 1 197 ? 3.454 4.360 -12.527 1.00 97.75 197 CYS A O 1
ATOM 1457 N N . CYS A 1 198 ? 2.586 3.188 -10.817 1.00 97.38 198 CYS A N 1
ATOM 1458 C CA . CYS A 1 198 ? 3.148 1.904 -11.239 1.00 97.38 198 CYS A CA 1
ATOM 1459 C C . CYS A 1 198 ? 2.631 1.474 -12.621 1.00 97.38 198 CYS A C 1
ATOM 1461 O O . CYS A 1 198 ? 3.419 1.142 -13.506 1.00 97.38 198 CYS A O 1
ATOM 1463 N N . ALA A 1 199 ? 1.316 1.545 -12.842 1.00 96.81 199 ALA A N 1
ATOM 1464 C CA . ALA A 1 199 ? 0.701 1.219 -14.125 1.00 96.81 199 ALA A CA 1
ATOM 1465 C C . ALA A 1 199 ? 1.224 2.123 -15.254 1.00 96.81 199 ALA A C 1
ATOM 1467 O O . ALA A 1 199 ? 1.515 1.632 -16.346 1.00 96.81 199 ALA A O 1
ATOM 1468 N N . ALA A 1 200 ? 1.423 3.418 -14.983 1.00 96.88 200 ALA A N 1
ATOM 1469 C CA . ALA A 1 200 ? 2.039 4.342 -15.931 1.00 96.88 200 ALA A CA 1
ATOM 1470 C C . ALA A 1 200 ? 3.484 3.934 -16.271 1.00 96.88 200 ALA A C 1
ATOM 1472 O O . ALA A 1 200 ? 3.844 3.892 -17.446 1.00 96.88 200 ALA A O 1
ATOM 1473 N N . VAL A 1 201 ? 4.299 3.564 -15.277 1.00 96.56 201 VAL A N 1
ATOM 1474 C CA . VAL A 1 201 ? 5.672 3.063 -15.493 1.00 96.56 201 VAL A CA 1
ATOM 1475 C C . VAL A 1 201 ? 5.664 1.810 -16.366 1.00 96.56 201 VAL A C 1
ATOM 1477 O O . VAL A 1 201 ? 6.415 1.740 -17.338 1.00 96.56 201 VAL A O 1
ATOM 1480 N N . VAL A 1 202 ? 4.792 0.843 -16.072 1.00 95.62 202 VAL A N 1
ATOM 1481 C CA . VAL A 1 202 ? 4.643 -0.380 -16.877 1.00 95.62 202 VAL A CA 1
ATOM 1482 C C . VAL A 1 202 ? 4.242 -0.040 -18.315 1.00 95.62 202 VAL A C 1
ATOM 1484 O O . VAL A 1 202 ? 4.843 -0.561 -19.255 1.00 95.62 202 VAL A O 1
ATOM 1487 N N . PHE A 1 203 ? 3.284 0.870 -18.503 1.00 94.81 203 PHE A N 1
ATOM 1488 C CA . PHE A 1 203 ? 2.858 1.326 -19.824 1.00 94.81 203 PHE A CA 1
ATOM 1489 C C . PHE A 1 203 ? 4.008 1.958 -20.618 1.00 94.81 203 PHE A C 1
ATOM 1491 O O . PHE A 1 203 ? 4.229 1.597 -21.774 1.00 94.81 203 PHE A O 1
ATOM 1498 N N . PHE A 1 204 ? 4.790 2.846 -20.003 1.00 94.00 204 PHE A N 1
ATOM 1499 C CA . PHE A 1 204 ? 5.941 3.462 -20.662 1.00 94.00 204 PHE A CA 1
ATOM 1500 C C . PHE A 1 204 ? 7.058 2.455 -20.965 1.00 94.00 204 PHE A C 1
ATOM 1502 O O . PHE A 1 204 ? 7.662 2.537 -22.031 1.00 94.00 204 PHE A O 1
ATOM 1509 N N . LEU A 1 205 ? 7.301 1.466 -20.099 1.00 91.88 205 LEU A N 1
ATOM 1510 C CA . LEU A 1 205 ? 8.251 0.383 -20.383 1.00 91.88 205 LEU A CA 1
ATOM 1511 C C . LEU A 1 205 ? 7.798 -0.480 -21.571 1.00 91.88 205 LEU A C 1
ATOM 1513 O O . LEU A 1 205 ? 8.626 -0.865 -22.398 1.00 91.88 205 LEU A O 1
ATOM 1517 N N . LEU A 1 206 ? 6.496 -0.755 -21.696 1.00 91.44 206 LEU A N 1
ATOM 1518 C CA . LEU A 1 206 ? 5.932 -1.434 -22.869 1.00 91.44 206 LEU A CA 1
ATOM 1519 C C . LEU A 1 206 ? 6.063 -0.565 -24.125 1.00 91.44 206 LEU A C 1
ATOM 1521 O O . LEU A 1 206 ? 6.459 -1.060 -25.179 1.00 91.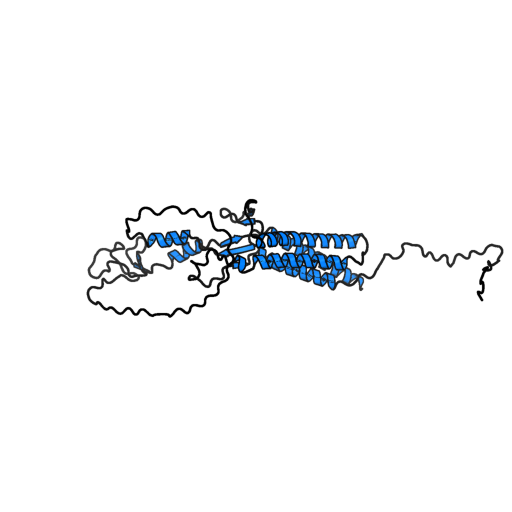44 206 LEU A O 1
ATOM 1525 N N . PHE A 1 207 ? 5.801 0.737 -24.010 1.00 90.75 207 PHE A N 1
ATOM 1526 C CA . PHE A 1 207 ? 5.973 1.692 -25.102 1.00 90.75 207 PHE A CA 1
ATOM 1527 C C . PHE A 1 207 ? 7.436 1.764 -25.572 1.00 90.75 207 PHE A C 1
ATOM 1529 O O . PHE A 1 207 ? 7.699 1.718 -26.772 1.00 90.75 207 PHE A O 1
ATOM 1536 N N . GLU A 1 208 ? 8.406 1.780 -24.653 1.00 87.81 208 GLU A N 1
ATOM 1537 C CA . GLU A 1 208 ? 9.835 1.704 -24.984 1.00 87.81 208 GLU A CA 1
ATOM 1538 C C . GLU A 1 208 ? 10.206 0.405 -25.717 1.00 87.81 208 GLU A C 1
ATOM 1540 O O . GLU A 1 208 ? 11.076 0.428 -26.595 1.00 87.81 208 GLU A O 1
ATOM 1545 N N . CYS A 1 209 ? 9.551 -0.715 -25.382 1.00 84.25 209 CYS A N 1
ATOM 1546 C CA . CYS A 1 209 ? 9.732 -1.986 -26.086 1.00 84.25 209 CYS A CA 1
ATOM 1547 C C . CYS A 1 209 ? 9.203 -1.934 -27.529 1.00 84.25 209 CYS A C 1
ATOM 1549 O O . CYS A 1 209 ? 9.783 -2.583 -28.398 1.00 84.25 209 CYS A O 1
ATOM 1551 N N . LEU A 1 210 ? 8.138 -1.168 -27.787 1.00 87.50 210 LEU A N 1
ATOM 1552 C CA . LEU A 1 210 ? 7.496 -1.065 -29.102 1.00 87.50 210 LEU A CA 1
ATOM 1553 C C . LEU A 1 210 ? 8.150 -0.021 -30.021 1.00 87.50 210 LEU A C 1
ATOM 1555 O O . LEU A 1 210 ? 8.305 -0.276 -31.213 1.00 87.50 210 LEU A O 1
ATOM 1559 N N . PHE A 1 211 ? 8.539 1.142 -29.489 1.00 83.19 211 PHE A N 1
ATOM 1560 C CA . PHE A 1 211 ? 8.923 2.316 -30.290 1.00 83.19 211 PHE A CA 1
ATOM 1561 C C . PHE A 1 211 ? 10.430 2.611 -30.337 1.00 83.19 211 PHE A C 1
ATOM 1563 O O . PHE A 1 211 ? 10.825 3.700 -30.737 1.00 83.19 211 PHE A O 1
ATOM 1570 N N . CYS A 1 212 ? 11.282 1.652 -29.964 1.00 70.19 212 CYS A N 1
ATOM 1571 C CA . CYS A 1 212 ? 12.744 1.767 -30.029 1.00 70.19 212 CYS A CA 1
ATOM 1572 C C . CYS A 1 212 ? 13.315 3.064 -29.401 1.00 70.19 212 CYS A C 1
ATOM 1574 O O . CYS A 1 212 ? 13.725 3.990 -30.088 1.00 70.19 212 CYS A O 1
ATOM 1576 N N . ASN A 1 213 ? 13.462 3.031 -28.071 1.00 71.94 213 ASN A N 1
ATOM 1577 C CA . ASN A 1 213 ? 14.417 3.794 -27.246 1.00 71.94 213 ASN A CA 1
ATOM 1578 C C . ASN A 1 213 ? 14.349 5.341 -27.308 1.00 71.94 213 ASN A C 1
ATOM 1580 O O . ASN A 1 213 ? 15.073 5.988 -28.065 1.00 71.94 213 ASN A O 1
ATOM 1584 N N . ILE A 1 214 ? 13.572 5.940 -26.395 1.00 76.75 214 ILE A N 1
ATOM 1585 C CA . ILE A 1 214 ? 13.605 7.380 -26.089 1.00 76.75 214 ILE A CA 1
ATOM 1586 C C . ILE A 1 214 ? 14.555 7.602 -24.892 1.00 76.75 214 ILE A C 1
ATOM 1588 O O . ILE A 1 214 ? 14.199 7.274 -23.760 1.00 76.75 214 ILE A O 1
ATOM 1592 N N . PRO A 1 215 ? 15.761 8.170 -25.083 1.00 70.31 215 PRO A N 1
ATOM 1593 C CA . PRO A 1 215 ? 16.807 8.199 -24.052 1.00 70.31 215 PRO A CA 1
ATOM 1594 C C . PRO A 1 215 ? 16.471 9.043 -22.808 1.00 70.31 215 PRO A C 1
ATOM 1596 O O . PRO A 1 215 ? 17.061 8.819 -21.751 1.00 70.31 215 PRO A O 1
ATOM 1599 N N . CYS A 1 216 ? 15.518 9.977 -22.894 1.00 75.25 216 CYS A N 1
ATOM 1600 C CA . CYS A 1 216 ? 15.129 10.842 -21.773 1.00 75.25 216 CYS A CA 1
ATOM 1601 C C . CYS A 1 216 ? 14.104 10.218 -20.807 1.00 75.25 216 CYS A C 1
ATOM 1603 O O . CYS A 1 216 ? 13.878 10.771 -19.732 1.00 75.25 216 CYS A O 1
ATOM 1605 N N . MET A 1 217 ? 13.498 9.072 -21.135 1.00 88.75 217 MET A N 1
ATOM 1606 C CA . MET A 1 217 ? 12.393 8.517 -20.338 1.00 88.75 217 MET A CA 1
ATOM 1607 C C . MET A 1 217 ? 12.839 7.896 -19.007 1.00 88.75 217 MET A C 1
ATOM 1609 O O . MET A 1 217 ? 12.074 7.902 -18.047 1.00 88.75 217 MET A O 1
ATOM 1613 N N . LYS A 1 218 ? 14.092 7.434 -18.883 1.00 90.25 218 LYS A N 1
ATOM 1614 C CA . LYS A 1 218 ? 14.566 6.751 -17.662 1.00 90.25 218 LYS A CA 1
ATOM 1615 C C . LYS A 1 218 ? 14.447 7.594 -16.391 1.00 90.25 218 LYS A C 1
ATOM 1617 O O . LYS A 1 218 ? 14.051 7.071 -15.354 1.00 90.25 218 LYS A O 1
ATOM 1622 N N . TRP A 1 219 ? 14.799 8.880 -16.454 1.00 94.00 219 TRP A N 1
ATOM 1623 C CA . TRP A 1 219 ? 14.713 9.762 -15.284 1.00 94.00 219 TRP A CA 1
ATOM 1624 C C . TRP A 1 219 ? 13.256 10.008 -14.879 1.00 94.00 219 TRP A C 1
ATOM 1626 O O . TRP A 1 219 ? 12.925 9.956 -13.698 1.00 94.00 219 TRP A O 1
ATOM 1636 N N . PHE A 1 220 ? 12.374 10.175 -15.865 1.00 94.75 220 PHE A N 1
ATOM 1637 C CA . PHE A 1 220 ? 10.939 10.311 -15.641 1.00 94.75 220 PHE A CA 1
ATOM 1638 C C . PHE A 1 220 ? 10.324 9.040 -15.028 1.00 94.75 220 PHE A C 1
ATOM 1640 O O . PHE A 1 220 ? 9.583 9.127 -14.052 1.00 94.75 220 PHE A O 1
ATOM 1647 N N . LEU A 1 221 ? 10.697 7.855 -15.524 1.00 95.62 221 LEU A N 1
ATOM 1648 C CA . LEU A 1 221 ? 10.290 6.565 -14.950 1.00 95.62 221 LEU A CA 1
ATOM 1649 C C . LEU A 1 221 ? 10.759 6.407 -13.497 1.00 95.62 221 LEU A C 1
ATOM 1651 O O . LEU A 1 221 ? 10.000 5.938 -12.651 1.00 95.62 221 LEU A O 1
ATOM 1655 N N . ALA A 1 222 ? 11.994 6.819 -13.198 1.00 96.69 222 ALA A N 1
ATOM 1656 C CA . ALA A 1 222 ? 12.529 6.781 -11.840 1.00 96.69 222 ALA A CA 1
ATOM 1657 C C . ALA A 1 222 ? 11.772 7.734 -10.905 1.00 96.69 222 ALA A C 1
ATOM 1659 O O . ALA A 1 222 ? 11.483 7.361 -9.771 1.00 96.69 222 ALA A O 1
ATOM 1660 N N . LEU A 1 223 ? 11.400 8.924 -11.388 1.00 97.12 223 LEU A N 1
ATOM 1661 C CA . LEU A 1 223 ? 10.585 9.876 -10.634 1.00 97.12 223 LEU A CA 1
ATOM 1662 C C . LEU A 1 223 ? 9.193 9.304 -10.346 1.00 97.12 223 LEU A C 1
ATOM 1664 O O . LEU A 1 223 ? 8.763 9.342 -9.198 1.00 97.12 223 LEU A O 1
ATOM 1668 N N . LEU A 1 224 ? 8.527 8.695 -11.334 1.00 97.25 224 LEU A N 1
ATOM 1669 C CA . LEU A 1 224 ? 7.229 8.039 -11.128 1.00 97.25 224 LEU A CA 1
ATOM 1670 C C . LEU A 1 224 ? 7.301 6.899 -10.100 1.00 97.25 224 LEU A C 1
ATOM 1672 O O . LEU A 1 224 ? 6.410 6.784 -9.257 1.00 97.25 224 LEU A O 1
ATOM 1676 N N . LEU A 1 225 ? 8.357 6.076 -10.133 1.00 97.75 225 LEU A N 1
ATOM 1677 C CA . LEU A 1 225 ? 8.562 5.026 -9.127 1.00 97.75 225 LEU A CA 1
ATOM 1678 C C . LEU A 1 225 ? 8.866 5.588 -7.743 1.00 97.75 225 LEU A C 1
ATOM 1680 O O . LEU A 1 225 ? 8.378 5.048 -6.752 1.00 97.75 225 LEU A O 1
ATOM 1684 N N . LEU A 1 226 ? 9.633 6.674 -7.662 1.00 97.94 226 LEU A N 1
ATOM 1685 C CA . LEU A 1 226 ? 9.882 7.361 -6.401 1.00 97.94 226 LEU A CA 1
ATOM 1686 C C . LEU A 1 226 ? 8.580 7.931 -5.824 1.00 97.94 226 LEU A C 1
ATOM 1688 O O . LEU A 1 226 ? 8.323 7.767 -4.635 1.00 97.94 226 LEU A O 1
ATOM 1692 N N . THR A 1 227 ? 7.726 8.533 -6.657 1.00 97.94 227 THR A N 1
ATOM 1693 C CA . THR A 1 227 ? 6.393 8.992 -6.246 1.00 97.94 227 THR A CA 1
ATOM 1694 C C . THR A 1 227 ? 5.540 7.829 -5.743 1.00 97.94 227 THR A C 1
ATOM 1696 O O . THR A 1 227 ? 4.969 7.936 -4.661 1.00 97.94 227 THR A O 1
ATOM 1699 N N . ALA A 1 228 ? 5.505 6.695 -6.454 1.00 97.94 228 ALA A N 1
ATOM 1700 C CA . ALA A 1 228 ? 4.777 5.505 -6.005 1.00 97.94 228 ALA A CA 1
ATOM 1701 C C . ALA A 1 228 ? 5.290 4.987 -4.648 1.00 97.94 228 ALA A C 1
ATOM 1703 O O . ALA A 1 228 ? 4.490 4.694 -3.757 1.00 97.94 228 ALA A O 1
ATOM 1704 N N . LEU A 1 229 ? 6.615 4.940 -4.467 1.00 98.00 229 LEU A N 1
ATOM 1705 C CA . LEU A 1 229 ? 7.264 4.530 -3.222 1.00 98.00 229 LEU A CA 1
ATOM 1706 C C . LEU A 1 229 ? 6.895 5.460 -2.057 1.00 98.00 229 LEU A C 1
ATOM 1708 O O . LEU A 1 229 ? 6.532 4.978 -0.986 1.00 98.00 229 LEU A O 1
ATOM 1712 N N . ILE A 1 230 ? 6.948 6.780 -2.268 1.00 97.88 230 ILE A N 1
ATOM 1713 C CA . ILE A 1 230 ? 6.584 7.778 -1.252 1.00 97.88 230 ILE A CA 1
ATOM 1714 C C . ILE A 1 230 ? 5.093 7.682 -0.917 1.00 97.88 230 ILE A C 1
ATOM 1716 O O . ILE A 1 230 ? 4.745 7.660 0.258 1.00 97.88 230 ILE A O 1
ATOM 1720 N N . CYS A 1 231 ? 4.207 7.575 -1.910 1.00 97.75 231 CYS A N 1
ATOM 1721 C CA . CYS A 1 231 ? 2.766 7.443 -1.682 1.00 97.75 231 CYS A CA 1
ATOM 1722 C C . CYS A 1 231 ? 2.420 6.168 -0.896 1.00 97.75 231 CYS A C 1
ATOM 1724 O O . CYS A 1 231 ? 1.648 6.231 0.064 1.00 97.75 231 CYS A O 1
ATOM 1726 N N . GLN A 1 232 ? 3.018 5.025 -1.248 1.00 97.06 232 GLN A N 1
ATOM 1727 C CA . GLN A 1 232 ? 2.825 3.772 -0.512 1.00 97.06 232 GLN A CA 1
ATOM 1728 C C . GLN A 1 232 ? 3.420 3.857 0.904 1.00 97.06 232 GLN A C 1
ATOM 1730 O O . GLN A 1 232 ? 2.796 3.405 1.863 1.00 97.06 232 GLN A O 1
ATOM 1735 N N . GLY A 1 233 ? 4.595 4.476 1.053 1.00 96.69 233 GLY A N 1
ATOM 1736 C CA . GLY A 1 233 ? 5.246 4.696 2.345 1.00 96.69 233 GLY A CA 1
ATOM 1737 C C . GLY A 1 233 ? 4.455 5.612 3.269 1.00 96.69 233 GLY A C 1
ATOM 1738 O O . GLY A 1 233 ? 4.250 5.264 4.426 1.00 96.69 233 GLY A O 1
ATOM 1739 N N . LEU A 1 234 ? 3.935 6.729 2.759 1.00 95.12 234 LEU A N 1
ATOM 1740 C CA . LEU A 1 234 ? 3.048 7.620 3.508 1.00 95.12 234 LEU A CA 1
ATOM 1741 C C . LEU A 1 234 ? 1.755 6.914 3.904 1.00 95.12 234 LEU A C 1
ATOM 1743 O O . LEU A 1 234 ? 1.317 7.067 5.035 1.00 95.12 234 LEU A O 1
ATOM 1747 N N . THR A 1 235 ? 1.173 6.103 3.019 1.00 94.12 235 THR A N 1
ATOM 1748 C CA . THR A 1 235 ? -0.009 5.292 3.354 1.00 94.12 235 THR A CA 1
ATOM 1749 C C . THR A 1 235 ? 0.291 4.362 4.532 1.00 94.12 235 THR A C 1
ATOM 1751 O O . THR A 1 235 ? -0.464 4.331 5.500 1.00 94.12 235 THR A O 1
ATOM 1754 N N . PHE A 1 236 ? 1.422 3.653 4.487 1.00 93.69 236 PHE A N 1
ATOM 1755 C CA . PHE A 1 236 ? 1.844 2.754 5.560 1.00 93.69 236 PHE A CA 1
ATOM 1756 C C . PHE A 1 236 ? 2.154 3.493 6.868 1.00 93.69 236 PHE A C 1
ATOM 1758 O O . PHE A 1 236 ? 1.711 3.058 7.925 1.00 93.69 236 PHE A O 1
ATOM 1765 N N . LEU A 1 237 ? 2.882 4.612 6.806 1.00 92.00 237 LEU A N 1
ATOM 1766 C CA . LEU A 1 237 ? 3.254 5.407 7.978 1.00 92.00 237 LEU A CA 1
ATOM 1767 C C . LEU A 1 237 ? 2.050 6.080 8.623 1.00 92.00 237 LEU A C 1
ATOM 1769 O O . LEU A 1 237 ? 1.948 6.069 9.841 1.00 92.00 237 LEU A O 1
ATOM 1773 N N . LEU A 1 238 ? 1.148 6.660 7.828 1.00 91.31 238 LEU A N 1
ATOM 1774 C CA . LEU A 1 238 ? -0.044 7.308 8.360 1.00 91.31 238 LEU A CA 1
ATOM 1775 C C . LEU A 1 238 ? -0.920 6.280 9.060 1.00 91.31 238 LEU A C 1
ATOM 1777 O O . LEU A 1 238 ? -1.305 6.522 10.190 1.00 91.31 238 LEU A O 1
ATOM 1781 N N . LEU A 1 239 ? -1.154 5.115 8.456 1.00 85.25 239 LEU A N 1
ATOM 1782 C CA . LEU A 1 239 ? -1.973 4.079 9.080 1.00 85.25 239 LEU A CA 1
ATOM 1783 C C . LEU A 1 239 ? -1.267 3.420 10.272 1.00 85.25 239 LEU A C 1
ATOM 1785 O O . LEU A 1 239 ? -1.894 3.196 11.291 1.00 85.25 239 LEU A O 1
ATOM 1789 N N . GLY A 1 240 ? 0.037 3.158 10.192 1.00 81.38 240 GLY A N 1
ATOM 1790 C CA . GLY A 1 240 ? 0.804 2.572 11.297 1.00 81.38 240 GLY A CA 1
ATOM 1791 C C . GLY A 1 240 ? 1.194 3.561 12.401 1.00 81.38 240 GLY A C 1
ATOM 1792 O O . GLY A 1 240 ? 1.784 3.151 13.400 1.00 81.38 240 GLY A O 1
ATOM 1793 N N . SER A 1 241 ? 0.924 4.857 12.220 1.00 80.81 241 SER A N 1
ATOM 1794 C CA . SER A 1 241 ? 1.276 5.892 13.186 1.00 80.81 241 SER A CA 1
ATOM 1795 C C . SER A 1 241 ? 0.520 5.669 14.485 1.00 80.81 241 SER A C 1
ATOM 1797 O O . SER A 1 241 ? -0.690 5.420 14.496 1.00 80.81 241 SER A O 1
ATOM 1799 N N . SER A 1 242 ? 1.225 5.870 15.599 1.00 67.62 242 SER A N 1
ATOM 1800 C CA . SER A 1 242 ? 0.605 5.893 16.915 1.00 67.62 242 SER A CA 1
ATOM 1801 C C . SER A 1 242 ? -0.534 6.902 16.979 1.00 67.62 242 SER A C 1
ATOM 1803 O O . SER A 1 242 ? -1.427 6.683 17.765 1.00 67.62 242 SER A O 1
ATOM 1805 N N . SER A 1 243 ? -0.599 7.935 16.132 1.00 66.00 243 SER A N 1
ATOM 1806 C CA . SER A 1 243 ? -1.742 8.860 16.081 1.00 66.00 243 SER A CA 1
ATOM 1807 C C . SER A 1 243 ? -3.091 8.189 15.780 1.00 66.00 243 SER A C 1
ATOM 1809 O O . SER A 1 243 ? -4.112 8.702 16.218 1.00 66.00 243 SER A O 1
ATOM 1811 N N . PHE A 1 244 ? -3.121 7.068 15.047 1.00 67.25 244 PHE A N 1
ATOM 1812 C CA . PHE A 1 244 ? -4.355 6.292 14.829 1.00 67.25 244 PHE A CA 1
ATOM 1813 C C . PHE A 1 244 ? -4.629 5.306 15.968 1.00 67.25 244 PHE A C 1
ATOM 1815 O O . PHE A 1 244 ? -5.777 4.966 16.230 1.00 67.25 244 PHE A O 1
ATOM 1822 N N . CYS A 1 245 ? -3.578 4.867 16.658 1.00 68.94 245 CYS A N 1
ATOM 1823 C CA . CYS A 1 245 ? -3.669 3.980 17.820 1.00 68.94 245 CYS A CA 1
ATOM 1824 C C . CYS A 1 245 ? -3.889 4.729 19.138 1.00 68.94 245 CYS A C 1
ATOM 1826 O O . CYS A 1 245 ? -4.339 4.159 20.123 1.00 68.94 245 CYS A O 1
ATOM 1828 N N . ASN A 1 246 ? -3.555 6.011 19.158 1.00 58.00 246 ASN A N 1
ATOM 1829 C CA . ASN A 1 246 ? -3.667 6.930 20.269 1.00 58.00 246 ASN A CA 1
ATOM 1830 C C . ASN A 1 246 ? -4.985 7.664 20.068 1.00 58.00 246 ASN A C 1
ATOM 1832 O O . ASN A 1 246 ? -5.010 8.851 19.749 1.00 58.00 246 ASN A O 1
ATOM 1836 N N . VAL A 1 247 ? -6.084 6.913 20.175 1.00 56.72 247 VAL A N 1
ATOM 1837 C CA . VAL A 1 247 ? -7.433 7.472 20.249 1.00 56.72 247 VAL A CA 1
ATOM 1838 C C . VAL A 1 247 ? -7.503 8.220 21.576 1.00 56.72 247 VAL A C 1
ATOM 1840 O O . VAL A 1 247 ? -7.901 7.694 22.611 1.00 56.72 247 VAL A O 1
ATOM 1843 N N . SER A 1 248 ? -7.017 9.458 21.551 1.00 48.91 248 SER A N 1
ATOM 1844 C CA . SER A 1 248 ? -6.924 10.328 22.715 1.00 48.91 248 SER A CA 1
ATOM 1845 C C . SER A 1 248 ? -8.283 10.781 23.238 1.00 48.91 248 SER A C 1
ATOM 1847 O O . SER A 1 248 ? -8.343 11.416 24.278 1.00 48.91 248 SER A O 1
ATOM 1849 N N . THR A 1 249 ? -9.372 10.443 22.551 1.00 49.59 249 THR A N 1
ATOM 1850 C CA . THR A 1 249 ? -10.747 10.689 22.996 1.00 49.59 249 THR A CA 1
ATOM 1851 C C . THR A 1 249 ? -11.259 9.672 24.018 1.00 49.59 249 THR A C 1
ATOM 1853 O O . THR A 1 249 ? -12.332 9.880 24.568 1.00 49.59 249 THR A O 1
ATOM 1856 N N . VAL A 1 250 ? -10.495 8.619 24.334 1.00 50.88 250 VAL A N 1
ATOM 1857 C CA . VAL A 1 250 ? -10.788 7.693 25.451 1.00 50.88 250 VAL A CA 1
ATOM 1858 C C . VAL A 1 250 ? -9.622 7.683 26.455 1.00 50.88 250 VAL A C 1
ATOM 1860 O O . VAL A 1 250 ? -9.311 6.673 27.083 1.00 50.88 250 VAL A O 1
ATOM 1863 N N . LYS A 1 251 ? -8.899 8.806 26.569 1.00 44.88 251 LYS A N 1
ATOM 1864 C CA . LYS A 1 251 ? -7.688 8.883 27.396 1.00 44.88 251 LYS A CA 1
ATOM 1865 C C . LYS A 1 251 ? -7.927 8.936 28.896 1.00 44.88 251 LYS A C 1
ATOM 1867 O O . LYS A 1 251 ? -7.045 8.494 29.615 1.00 44.88 251 LYS A O 1
ATOM 1872 N N . ASP A 1 252 ? -9.091 9.353 29.376 1.00 49.22 252 ASP A N 1
ATOM 1873 C CA . ASP A 1 252 ? -9.229 9.561 30.824 1.00 49.22 252 ASP A CA 1
ATOM 1874 C C . ASP A 1 252 ? -9.739 8.338 31.594 1.00 49.22 252 ASP A C 1
ATOM 1876 O O . ASP A 1 252 ? -9.704 8.342 32.817 1.00 49.22 252 ASP A O 1
ATOM 1880 N N . PHE A 1 253 ? -10.154 7.258 30.919 1.00 50.03 253 PHE A N 1
ATOM 1881 C CA . PHE A 1 253 ? -10.752 6.107 31.617 1.00 50.03 253 PHE A CA 1
ATOM 1882 C C . PHE A 1 253 ? -9.971 4.786 31.516 1.00 50.03 253 PHE A C 1
ATOM 1884 O O . PHE A 1 253 ? -10.245 3.861 32.273 1.00 50.03 253 PHE A O 1
ATOM 1891 N N . TYR A 1 254 ? -8.988 4.671 30.614 1.00 51.06 254 TYR A N 1
ATOM 1892 C CA . TYR A 1 254 ? -8.332 3.385 30.307 1.00 51.06 254 TYR A CA 1
ATOM 1893 C C . TYR A 1 254 ? -6.828 3.319 30.615 1.00 51.06 254 TYR A C 1
ATOM 1895 O O . TYR A 1 254 ? -6.228 2.252 30.465 1.00 51.06 254 TYR A O 1
ATOM 1903 N N . PHE A 1 255 ? -6.208 4.413 31.070 1.00 46.06 255 PHE A N 1
ATOM 1904 C CA . PHE A 1 255 ? -4.762 4.453 31.336 1.00 46.06 255 PHE A CA 1
ATOM 1905 C C . PHE A 1 255 ? -4.313 3.538 32.493 1.00 46.06 255 PHE A C 1
ATOM 1907 O O . PHE A 1 255 ? -3.141 3.175 32.555 1.00 46.06 255 PHE A O 1
ATOM 1914 N N . GLU A 1 256 ? -5.235 3.090 33.349 1.00 48.50 256 GLU A N 1
ATOM 1915 C CA . GLU A 1 256 ? -4.929 2.222 34.494 1.00 48.50 256 GLU A CA 1
ATOM 1916 C C . GLU A 1 256 ? -4.850 0.721 34.127 1.00 48.50 256 GLU A C 1
ATOM 1918 O O . GLU A 1 256 ? -4.293 -0.071 34.885 1.00 48.50 256 GLU A O 1
ATOM 1923 N N . LEU A 1 257 ? -5.410 0.278 32.987 1.00 47.28 257 LEU A N 1
ATOM 1924 C CA . LEU A 1 257 ? -5.860 -1.121 32.885 1.00 47.28 257 LEU A CA 1
ATOM 1925 C C . LEU A 1 257 ? -5.082 -2.109 32.015 1.00 47.28 257 LEU A C 1
ATOM 1927 O O . LEU A 1 257 ? -5.419 -3.283 32.135 1.00 47.28 257 LEU A O 1
ATOM 1931 N N . ARG A 1 258 ? -4.059 -1.766 31.212 1.00 46.81 258 ARG A N 1
ATOM 1932 C CA . ARG A 1 258 ? -3.047 -2.768 30.770 1.00 46.81 258 ARG A CA 1
ATOM 1933 C C . ARG A 1 258 ? -2.044 -2.272 29.735 1.00 46.81 258 ARG A C 1
ATOM 1935 O O . ARG A 1 258 ? -2.401 -1.745 28.690 1.00 46.81 258 ARG A O 1
ATOM 1942 N N . ASP A 1 259 ? -0.817 -2.725 29.953 1.00 56.22 259 ASP A N 1
ATOM 1943 C CA . ASP A 1 259 ? 0.367 -2.834 29.086 1.00 56.22 259 ASP A CA 1
ATOM 1944 C C . ASP A 1 259 ? 0.162 -3.594 27.738 1.00 56.22 259 ASP A C 1
ATOM 1946 O O . ASP A 1 259 ? 1.089 -4.190 27.178 1.00 56.22 259 ASP A O 1
ATOM 1950 N N . GLN A 1 260 ? -1.061 -3.665 27.200 1.00 55.16 260 GLN A N 1
ATOM 1951 C CA . GLN A 1 260 ? -1.341 -4.357 25.940 1.00 55.16 260 GLN A CA 1
ATOM 1952 C C . GLN A 1 260 ? -1.110 -3.425 24.750 1.00 55.16 260 GLN A C 1
ATOM 1954 O O . GLN A 1 260 ? -1.719 -2.368 24.639 1.00 55.16 260 GLN A O 1
ATOM 1959 N N . LYS A 1 261 ? -0.235 -3.846 23.828 1.00 59.16 261 LYS A N 1
ATOM 1960 C CA . LYS A 1 261 ? 0.055 -3.138 22.571 1.00 59.16 261 LYS A CA 1
ATOM 1961 C C . LYS A 1 261 ? -1.244 -3.013 21.748 1.00 59.16 261 LYS A C 1
ATOM 1963 O O . LYS A 1 261 ? -1.680 -4.025 21.199 1.00 59.16 261 LYS A O 1
ATOM 1968 N N . PRO A 1 262 ? -1.853 -1.817 21.629 1.00 65.25 262 PRO A N 1
ATOM 1969 C CA . PRO A 1 262 ? -3.259 -1.678 21.224 1.00 65.25 262 PRO A CA 1
ATOM 1970 C C . PRO A 1 262 ? -3.507 -1.869 19.720 1.00 65.25 262 PRO A C 1
ATOM 1972 O O . PRO A 1 262 ? -4.649 -1.999 19.288 1.00 65.25 262 PRO A O 1
ATOM 1975 N N . CYS A 1 263 ? -2.447 -1.925 18.914 1.00 77.56 263 CYS A N 1
ATOM 1976 C CA . CYS A 1 263 ? -2.542 -2.064 17.469 1.00 77.56 263 CYS A CA 1
ATOM 1977 C C . CYS A 1 263 ? -1.590 -3.132 16.959 1.00 77.56 263 CYS A C 1
ATOM 1979 O O . CYS A 1 263 ? -0.379 -3.074 17.192 1.00 77.56 263 CYS A O 1
ATOM 1981 N N . THR A 1 264 ? -2.132 -4.067 16.185 1.00 86.50 264 THR A N 1
ATOM 1982 C CA . THR A 1 264 ? -1.327 -5.012 15.413 1.00 86.50 264 THR A CA 1
ATOM 1983 C C . THR A 1 264 ? -1.578 -4.807 13.925 1.00 86.50 264 THR A C 1
ATOM 1985 O O . THR A 1 264 ? -2.696 -4.535 13.479 1.00 86.50 264 THR A O 1
ATOM 1988 N N . VAL A 1 265 ? -0.503 -4.892 13.142 1.00 88.44 265 VAL A N 1
ATOM 1989 C CA . VAL A 1 265 ? -0.571 -4.775 11.685 1.00 88.44 265 VAL A CA 1
ATOM 1990 C C . VAL A 1 265 ? -1.280 -6.014 11.145 1.00 88.44 265 VAL A C 1
ATOM 1992 O O . VAL A 1 265 ? -0.811 -7.132 11.356 1.00 88.44 265 VAL A O 1
ATOM 1995 N N . ALA A 1 266 ? -2.405 -5.825 10.455 1.00 91.56 266 ALA A N 1
ATOM 1996 C CA . ALA A 1 266 ? -3.134 -6.928 9.840 1.00 91.56 266 ALA A CA 1
ATOM 1997 C C . ALA A 1 266 ? -2.582 -7.237 8.435 1.00 91.56 266 ALA A C 1
ATOM 1999 O O . ALA A 1 266 ? -1.599 -6.649 7.974 1.00 91.56 266 ALA A O 1
ATOM 2000 N N . SER A 1 267 ? -3.217 -8.171 7.726 1.00 92.38 267 SER A N 1
ATOM 2001 C CA . SER A 1 267 ? -2.779 -8.629 6.400 1.00 92.38 267 SER A CA 1
ATOM 2002 C C . SER A 1 267 ? -2.559 -7.494 5.391 1.00 92.38 267 SER A C 1
ATOM 2004 O O . SER A 1 267 ? -1.592 -7.531 4.634 1.00 92.38 267 SER A O 1
ATOM 2006 N N . GLY A 1 268 ? -3.408 -6.461 5.401 1.00 91.69 268 GLY A N 1
ATOM 2007 C CA . GLY A 1 268 ? -3.300 -5.315 4.496 1.00 91.69 268 GLY A CA 1
ATOM 2008 C C . GLY A 1 268 ? -2.026 -4.503 4.719 1.00 91.69 268 GLY A C 1
ATOM 2009 O O . GLY A 1 268 ? -1.341 -4.156 3.756 1.00 91.69 268 GLY A O 1
ATOM 2010 N N . GLY A 1 269 ? -1.639 -4.276 5.976 1.00 91.25 269 GLY A N 1
ATOM 2011 C CA . GLY A 1 269 ? -0.370 -3.621 6.283 1.00 91.25 269 GLY A CA 1
ATOM 2012 C C . GLY A 1 269 ? 0.845 -4.465 5.880 1.00 91.25 269 GLY A C 1
ATOM 2013 O O . GLY A 1 269 ? 1.830 -3.917 5.384 1.00 91.25 269 GLY A O 1
ATOM 2014 N N . ILE A 1 270 ? 0.756 -5.797 5.985 1.00 94.00 270 ILE A N 1
ATOM 2015 C CA . ILE A 1 270 ? 1.800 -6.715 5.495 1.00 94.00 270 ILE A CA 1
ATOM 2016 C C . ILE A 1 270 ? 1.945 -6.608 3.966 1.00 94.00 270 ILE A C 1
ATOM 2018 O O . ILE A 1 270 ? 3.063 -6.458 3.467 1.00 94.00 270 ILE A O 1
ATOM 2022 N N . TYR A 1 271 ? 0.839 -6.618 3.210 1.00 95.69 271 TYR A N 1
ATOM 2023 C CA . TYR A 1 271 ? 0.876 -6.419 1.753 1.00 95.69 271 TYR A CA 1
ATOM 2024 C C . TYR A 1 271 ? 1.468 -5.060 1.373 1.00 95.69 271 TYR A C 1
ATOM 2026 O O . TYR A 1 271 ? 2.283 -4.988 0.453 1.00 95.69 271 TYR A O 1
ATOM 2034 N N . SER A 1 272 ? 1.130 -4.007 2.122 1.00 95.62 272 SER A N 1
ATOM 2035 C CA . SER A 1 272 ? 1.695 -2.670 1.928 1.00 95.62 272 SER A CA 1
ATOM 2036 C C . SER A 1 272 ? 3.214 -2.650 2.123 1.00 95.62 272 SER A C 1
ATOM 2038 O O . SER A 1 272 ? 3.926 -2.032 1.330 1.00 95.62 272 SER A O 1
ATOM 2040 N N . ALA A 1 273 ? 3.729 -3.343 3.142 1.00 95.88 273 ALA A N 1
ATOM 2041 C CA . ALA A 1 273 ? 5.167 -3.441 3.392 1.00 95.88 273 ALA A CA 1
ATOM 2042 C C . 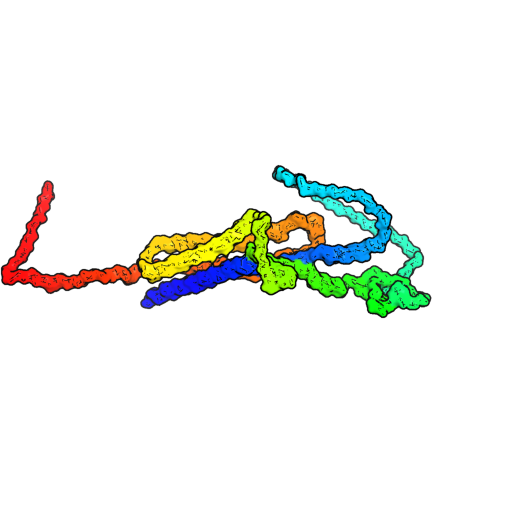ALA A 1 273 ? 5.898 -4.183 2.256 1.00 95.88 273 ALA A C 1
ATOM 2044 O O . ALA A 1 273 ? 6.933 -3.715 1.773 1.00 95.88 273 ALA A O 1
ATOM 2045 N N . PHE A 1 274 ? 5.335 -5.295 1.767 1.00 97.06 274 PHE A N 1
ATOM 2046 C CA . PHE A 1 274 ? 5.894 -6.008 0.613 1.00 97.06 274 PHE A CA 1
ATOM 2047 C C . PHE A 1 274 ? 5.819 -5.190 -0.680 1.00 97.06 274 PHE A C 1
ATOM 2049 O O . PHE A 1 274 ? 6.775 -5.204 -1.456 1.00 97.06 274 PHE A O 1
ATOM 2056 N N . ALA A 1 275 ? 4.734 -4.441 -0.901 1.00 97.31 275 ALA A N 1
ATOM 2057 C CA . ALA A 1 275 ? 4.622 -3.526 -2.035 1.00 97.31 275 ALA A CA 1
ATOM 2058 C C . ALA A 1 275 ? 5.727 -2.459 -1.992 1.00 97.31 275 ALA A C 1
ATOM 2060 O O . ALA A 1 275 ? 6.383 -2.208 -3.000 1.00 97.31 275 ALA A O 1
ATOM 2061 N N . LEU A 1 276 ? 5.991 -1.884 -0.815 1.00 97.50 276 LEU A N 1
ATOM 2062 C CA . LEU A 1 276 ? 7.040 -0.883 -0.607 1.00 97.50 276 LEU A CA 1
ATOM 2063 C C . LEU A 1 276 ? 8.432 -1.447 -0.927 1.00 97.50 276 LEU A C 1
ATOM 2065 O O . LEU A 1 276 ? 9.201 -0.827 -1.665 1.00 97.50 276 LEU A O 1
ATOM 2069 N N . LEU A 1 277 ? 8.728 -2.661 -0.454 1.00 97.69 277 LEU A N 1
ATOM 2070 C CA . LEU A 1 277 ? 9.973 -3.355 -0.784 1.00 97.69 277 LEU A CA 1
ATOM 2071 C C . LEU A 1 277 ? 10.082 -3.642 -2.290 1.00 97.69 277 LEU A C 1
ATOM 2073 O O . LEU A 1 277 ? 11.138 -3.419 -2.883 1.00 97.69 277 LEU A O 1
ATOM 2077 N N . ALA A 1 278 ? 8.996 -4.070 -2.934 1.00 98.00 278 ALA A N 1
ATOM 2078 C CA . ALA A 1 278 ? 8.972 -4.322 -4.373 1.00 98.00 278 ALA A CA 1
ATOM 2079 C C . ALA A 1 278 ? 9.173 -3.036 -5.200 1.00 98.00 278 ALA A C 1
ATOM 2081 O O . ALA A 1 278 ? 9.921 -3.056 -6.183 1.00 98.00 278 ALA A O 1
ATOM 2082 N N . TYR A 1 279 ? 8.590 -1.902 -4.792 1.00 98.38 279 TYR A N 1
ATOM 2083 C CA . TYR A 1 279 ? 8.851 -0.599 -5.415 1.00 98.38 279 TYR A CA 1
ATOM 2084 C C . TYR A 1 279 ? 10.309 -0.173 -5.259 1.00 98.38 279 TYR A C 1
ATOM 2086 O O . TYR A 1 279 ? 10.922 0.275 -6.229 1.00 98.38 279 TYR A O 1
ATOM 2094 N N . PHE A 1 280 ? 10.886 -0.359 -4.072 1.00 98.25 280 PHE A N 1
ATOM 2095 C CA . PHE A 1 280 ? 12.290 -0.044 -3.825 1.00 98.25 280 PHE A CA 1
ATOM 2096 C C . PHE A 1 280 ? 13.221 -0.891 -4.703 1.00 98.25 280 PHE A C 1
ATOM 2098 O O . PHE A 1 280 ? 14.088 -0.351 -5.390 1.00 98.25 280 PHE A O 1
ATOM 2105 N N . VAL A 1 281 ? 12.998 -2.208 -4.759 1.00 97.94 281 VAL A N 1
ATOM 2106 C CA . VAL A 1 281 ? 13.763 -3.112 -5.634 1.00 97.94 281 VAL A CA 1
ATOM 2107 C C . VAL A 1 281 ? 13.595 -2.719 -7.102 1.00 97.94 281 VAL A C 1
ATOM 2109 O O . VAL A 1 281 ? 14.584 -2.666 -7.830 1.00 97.94 281 VAL A O 1
ATOM 2112 N N . SER A 1 282 ? 12.381 -2.373 -7.536 1.00 97.88 282 SER A N 1
ATOM 2113 C CA . SER A 1 282 ? 12.122 -1.906 -8.905 1.00 97.88 282 SER A CA 1
ATOM 2114 C C . SER A 1 282 ? 12.890 -0.626 -9.232 1.00 97.88 282 SER A C 1
ATOM 2116 O O . SER A 1 282 ? 13.472 -0.516 -10.311 1.00 97.88 282 SER A O 1
ATOM 2118 N N . LEU A 1 283 ? 12.949 0.324 -8.296 1.00 97.81 283 LEU A N 1
ATOM 2119 C CA . LEU A 1 283 ? 13.711 1.561 -8.452 1.00 97.81 283 LEU A CA 1
ATOM 2120 C C . LEU A 1 283 ? 15.216 1.277 -8.576 1.00 97.81 283 LEU A C 1
ATOM 2122 O O . LEU A 1 283 ? 15.864 1.793 -9.487 1.00 97.81 283 LEU A O 1
ATOM 2126 N N . VAL A 1 284 ? 15.765 0.407 -7.722 1.00 97.56 284 VAL A N 1
ATOM 2127 C CA . VAL A 1 284 ? 17.176 -0.012 -7.797 1.00 97.56 284 VAL A CA 1
ATOM 2128 C C . VAL A 1 284 ? 17.465 -0.714 -9.126 1.00 97.56 284 VAL A C 1
ATOM 2130 O O . VAL A 1 284 ? 18.432 -0.366 -9.804 1.00 97.56 284 VAL A O 1
ATOM 2133 N N . LEU A 1 285 ? 16.611 -1.653 -9.546 1.00 96.31 285 LEU A N 1
ATOM 2134 C CA . LEU A 1 285 ? 16.744 -2.348 -10.828 1.00 96.31 285 LEU A CA 1
ATOM 2135 C C . LEU A 1 285 ? 16.689 -1.372 -12.009 1.00 96.31 285 LEU A C 1
ATOM 2137 O O . LEU A 1 285 ? 17.474 -1.519 -12.947 1.00 96.31 285 LEU A O 1
ATOM 2141 N N . LEU A 1 286 ? 15.819 -0.361 -11.969 1.00 95.31 286 LEU A N 1
ATOM 2142 C CA . LEU A 1 286 ? 15.725 0.663 -13.011 1.00 95.31 286 LEU A CA 1
ATOM 2143 C C . LEU A 1 286 ? 17.003 1.517 -13.096 1.00 95.31 286 LEU A C 1
ATOM 2145 O O . LEU A 1 286 ? 17.482 1.786 -14.200 1.00 95.31 286 LEU A O 1
ATOM 2149 N N . VAL A 1 287 ? 17.574 1.907 -11.952 1.00 94.88 287 VAL A N 1
ATOM 2150 C CA . VAL A 1 287 ? 18.799 2.727 -11.878 1.00 94.88 287 VAL A CA 1
ATOM 2151 C C . VAL A 1 287 ? 20.044 1.934 -12.289 1.00 94.88 287 VAL A C 1
ATOM 2153 O O . VAL A 1 287 ? 20.882 2.448 -13.030 1.00 94.88 287 VAL A O 1
ATOM 2156 N N . VAL A 1 288 ? 20.157 0.676 -11.852 1.00 95.00 288 VAL A N 1
ATOM 2157 C CA . VAL A 1 288 ? 21.290 -0.213 -12.172 1.00 95.00 288 VAL A CA 1
ATOM 2158 C C . VAL A 1 288 ? 21.206 -0.747 -13.605 1.00 95.00 288 VAL A C 1
ATOM 2160 O O . VAL A 1 288 ? 22.223 -1.137 -14.184 1.00 95.00 288 VAL A O 1
ATOM 2163 N N . SER A 1 289 ? 20.014 -0.746 -14.212 1.00 91.25 289 SER A N 1
ATOM 2164 C CA . SER A 1 289 ? 19.821 -1.242 -15.573 1.00 91.25 289 SER A CA 1
ATOM 2165 C C . SER A 1 289 ? 20.734 -0.510 -16.561 1.00 91.25 289 SER A C 1
ATOM 2167 O O . SER A 1 289 ? 20.606 0.714 -16.729 1.00 91.25 289 SER A O 1
ATOM 2169 N N . PRO A 1 290 ? 21.615 -1.242 -17.273 1.00 87.00 290 PRO A N 1
ATOM 2170 C CA . PRO A 1 290 ? 22.590 -0.634 -18.161 1.00 87.00 290 PRO A CA 1
ATOM 2171 C C . PRO A 1 290 ? 21.899 0.274 -19.179 1.00 87.00 290 PRO A C 1
ATOM 2173 O O . PRO A 1 290 ? 20.754 0.053 -19.602 1.00 87.00 290 PRO A O 1
ATOM 2176 N N . LYS A 1 291 ? 22.579 1.361 -19.553 1.00 82.94 291 LYS A N 1
ATOM 2177 C CA . LYS A 1 291 ? 22.116 2.205 -20.655 1.00 82.94 291 LYS A CA 1
ATOM 2178 C C . LYS A 1 291 ? 22.056 1.314 -21.900 1.00 82.94 291 LYS A C 1
ATOM 2180 O O . LYS A 1 291 ? 23.069 0.689 -22.207 1.00 82.94 291 LYS A O 1
ATOM 2185 N N . PRO A 1 292 ? 20.889 1.181 -22.558 1.00 72.19 292 PRO A N 1
ATOM 2186 C CA . PRO A 1 292 ? 20.824 0.416 -23.789 1.00 72.19 292 PRO A CA 1
ATOM 2187 C C . PRO A 1 292 ? 21.784 1.069 -24.779 1.00 72.19 292 PRO A C 1
ATOM 2189 O O . PRO A 1 292 ? 21.619 2.239 -25.126 1.00 72.19 292 PRO A O 1
ATOM 2192 N N . GLU A 1 293 ? 22.803 0.325 -25.198 1.00 73.12 293 GLU A N 1
ATOM 2193 C CA . GLU A 1 293 ? 23.562 0.695 -26.385 1.00 73.12 293 GLU A CA 1
ATOM 2194 C C . GLU A 1 293 ? 22.552 0.764 -27.547 1.00 73.12 293 GLU A C 1
ATOM 2196 O O . GLU A 1 293 ? 21.623 -0.048 -27.592 1.00 73.12 293 GLU A O 1
ATOM 2201 N N . PRO A 1 294 ? 22.632 1.754 -28.447 1.00 65.25 294 PRO A N 1
ATOM 2202 C CA . PRO A 1 294 ? 21.712 1.863 -29.575 1.00 65.25 294 PRO A CA 1
ATOM 2203 C C . PRO A 1 294 ? 21.952 0.692 -30.541 1.00 65.25 294 PRO A C 1
ATOM 2205 O O . PRO A 1 294 ? 22.754 0.802 -31.461 1.00 65.25 294 PRO A O 1
ATOM 2208 N N . VAL A 1 295 ? 21.309 -0.460 -30.303 1.00 60.00 295 VAL A N 1
ATOM 2209 C CA . VAL A 1 295 ? 21.706 -1.703 -30.984 1.00 60.00 295 VAL A CA 1
ATOM 2210 C C . VAL A 1 295 ? 21.256 -1.732 -32.451 1.00 60.00 295 VAL A C 1
ATOM 2212 O O . VAL A 1 295 ? 22.042 -2.155 -33.281 1.00 60.00 295 VAL A O 1
ATOM 2215 N N . PHE A 1 296 ? 20.060 -1.265 -32.832 1.00 52.31 296 PHE A N 1
ATOM 2216 C CA . PHE A 1 296 ? 19.582 -1.436 -34.220 1.00 52.31 296 PHE A CA 1
ATOM 2217 C C . PHE A 1 296 ? 18.511 -0.420 -34.671 1.00 52.31 296 PHE A C 1
ATOM 2219 O O . PHE A 1 296 ? 17.508 -0.789 -35.265 1.00 52.31 296 PHE A O 1
ATOM 2226 N N . CYS A 1 297 ? 18.780 0.882 -34.535 1.00 50.53 297 CYS A N 1
ATOM 2227 C CA . CYS A 1 297 ? 18.354 1.823 -35.593 1.00 50.53 297 CYS A CA 1
ATOM 2228 C C . CYS A 1 297 ? 19.465 1.934 -36.649 1.00 50.53 297 CYS A C 1
ATOM 2230 O O . CYS A 1 297 ? 19.750 3.000 -37.190 1.00 50.53 297 CYS A O 1
ATOM 2232 N N . SER A 1 298 ? 20.156 0.816 -36.888 1.00 49.25 298 SER A N 1
ATOM 2233 C CA . SER A 1 298 ? 21.165 0.697 -37.921 1.00 49.25 298 SER A CA 1
ATOM 2234 C C . SER A 1 298 ? 20.426 0.740 -39.246 1.00 49.25 298 SER A C 1
ATOM 2236 O O . SER A 1 298 ? 19.760 -0.226 -39.611 1.00 49.25 298 SER A O 1
ATOM 2238 N N . LYS A 1 299 ? 20.461 1.919 -39.874 1.00 50.84 299 LYS A N 1
ATOM 2239 C CA . LYS A 1 299 ? 20.268 2.169 -41.303 1.00 50.84 299 LYS A CA 1
ATOM 2240 C C . LYS A 1 299 ? 19.771 0.932 -42.070 1.00 50.84 299 LYS A C 1
ATOM 2242 O O . LYS A 1 299 ? 20.545 0.253 -42.742 1.00 50.84 299 LYS A O 1
ATOM 2247 N N . SER A 1 300 ? 18.458 0.701 -42.079 1.00 49.31 300 SER A N 1
ATOM 2248 C CA . SER A 1 300 ? 17.829 0.117 -43.269 1.00 49.31 300 SER A CA 1
ATOM 2249 C C . SER A 1 300 ? 17.856 1.211 -44.334 1.00 49.31 300 SER A C 1
ATOM 2251 O O . SER A 1 300 ? 16.908 1.958 -44.547 1.00 49.31 300 SER A O 1
ATOM 2253 N N . GLY A 1 301 ? 19.049 1.444 -44.859 1.00 52.88 301 GLY A N 1
ATOM 2254 C CA . GLY A 1 301 ? 19.402 2.669 -45.547 1.00 52.88 301 GLY A CA 1
ATOM 2255 C C . GLY A 1 301 ? 20.731 2.451 -46.222 1.00 52.88 301 GLY A C 1
ATOM 2256 O O . GLY A 1 301 ? 21.727 3.019 -45.800 1.00 52.88 301 GLY A O 1
ATOM 2257 N N . LYS A 1 302 ? 20.711 1.538 -47.199 1.00 50.16 302 LYS A N 1
ATOM 2258 C CA . LYS A 1 302 ? 21.509 1.562 -48.426 1.00 50.16 302 LYS A CA 1
ATOM 2259 C C . LYS A 1 302 ? 22.749 2.464 -48.367 1.00 50.16 302 LYS A C 1
ATOM 2261 O O . LYS A 1 302 ? 22.857 3.397 -49.149 1.00 50.16 302 LYS A O 1
ATOM 2266 N N . ASP A 1 303 ? 23.751 2.066 -47.602 1.00 51.81 303 ASP A N 1
ATOM 2267 C CA . ASP A 1 303 ? 25.111 2.196 -48.108 1.00 51.81 303 ASP A CA 1
ATOM 2268 C C . ASP A 1 303 ? 25.339 0.944 -48.974 1.00 51.81 303 ASP A C 1
ATOM 2270 O O . ASP A 1 303 ? 26.160 0.074 -48.692 1.00 51.81 303 ASP A O 1
ATOM 2274 N N . VAL A 1 304 ? 24.520 0.816 -50.036 1.00 58.06 304 VAL A N 1
ATOM 2275 C CA . VAL A 1 304 ? 24.951 0.093 -51.228 1.00 58.06 304 VAL A CA 1
ATOM 2276 C C . VAL A 1 304 ? 26.210 0.839 -51.614 1.00 58.06 304 VAL A C 1
ATOM 2278 O O . VAL A 1 304 ? 26.139 1.988 -52.042 1.00 58.06 304 VAL A O 1
ATOM 2281 N N . ASN A 1 305 ? 27.355 0.212 -51.376 1.00 50.62 305 ASN A N 1
ATOM 2282 C CA . ASN A 1 305 ? 28.630 0.632 -51.915 1.00 50.62 305 ASN A CA 1
ATOM 2283 C C . ASN A 1 305 ? 28.510 0.663 -53.448 1.00 50.62 305 ASN A C 1
ATOM 2285 O O . ASN A 1 305 ? 28.902 -0.267 -54.143 1.00 50.62 305 ASN A O 1
ATOM 2289 N N . LEU A 1 306 ? 27.972 1.762 -53.979 1.00 55.62 306 LEU A N 1
ATOM 2290 C CA . LEU A 1 306 ? 28.129 2.197 -55.363 1.00 55.62 306 LEU A CA 1
ATOM 2291 C C . LEU A 1 306 ? 29.502 2.858 -55.569 1.00 55.62 306 LEU A C 1
ATOM 2293 O O . LEU A 1 306 ? 29.746 3.436 -56.616 1.00 55.62 306 LEU A O 1
ATOM 2297 N N . SER A 1 307 ? 30.441 2.698 -54.629 1.00 52.09 307 SER A N 1
ATOM 2298 C CA . SER A 1 307 ? 31.854 3.052 -54.826 1.00 52.09 307 SER A CA 1
ATOM 2299 C C . SER A 1 307 ? 32.593 2.085 -55.779 1.00 52.09 307 SER A C 1
ATOM 2301 O O . SER A 1 307 ? 33.793 2.206 -55.994 1.00 52.09 307 SER A O 1
ATOM 2303 N N . GLY A 1 308 ? 31.883 1.114 -56.372 1.00 50.81 308 GLY A N 1
ATOM 2304 C CA . GLY A 1 308 ? 32.383 0.243 -57.443 1.00 50.81 308 GLY A CA 1
ATOM 2305 C C . GLY A 1 308 ? 31.678 0.415 -58.793 1.00 50.81 308 GLY A C 1
ATOM 2306 O O . GLY A 1 308 ? 32.063 -0.246 -59.758 1.00 50.81 308 GLY A O 1
ATOM 2307 N N . ALA A 1 309 ? 30.666 1.284 -58.902 1.00 50.47 309 ALA A N 1
ATOM 2308 C CA . ALA A 1 309 ? 30.099 1.630 -60.202 1.00 50.47 309 ALA A CA 1
ATOM 2309 C C . ALA A 1 309 ? 31.021 2.656 -60.862 1.00 50.47 309 ALA A C 1
ATOM 2311 O O . ALA A 1 309 ? 30.889 3.867 -60.703 1.00 50.47 309 ALA A O 1
ATOM 2312 N N . ASN A 1 310 ? 32.011 2.124 -61.562 1.00 49.84 310 ASN A N 1
ATOM 2313 C CA . ASN A 1 310 ? 32.914 2.848 -62.431 1.00 49.84 310 ASN A CA 1
ATOM 2314 C C . ASN A 1 310 ? 32.072 3.483 -63.555 1.00 49.84 310 ASN A C 1
ATOM 2316 O O . ASN A 1 310 ? 31.853 2.864 -64.595 1.00 49.84 310 ASN A O 1
ATOM 2320 N N . PHE A 1 311 ? 31.556 4.696 -63.342 1.00 51.25 311 PHE A N 1
ATOM 2321 C CA . PHE A 1 311 ? 30.986 5.526 -64.405 1.00 51.25 311 PHE A CA 1
ATOM 2322 C C . PHE A 1 311 ? 32.133 6.023 -65.297 1.00 51.25 311 PHE A C 1
ATOM 2324 O O . PHE A 1 311 ? 32.495 7.198 -65.307 1.00 51.25 311 PHE A O 1
ATOM 2331 N N . ARG A 1 312 ? 32.747 5.101 -66.041 1.00 48.06 312 ARG A N 1
ATOM 2332 C CA . ARG A 1 312 ? 33.498 5.442 -67.244 1.00 48.06 312 ARG A CA 1
ATOM 2333 C C . ARG A 1 312 ? 32.469 5.718 -68.332 1.00 48.06 312 ARG A C 1
ATOM 2335 O O . ARG A 1 312 ? 31.796 4.800 -68.784 1.00 48.06 312 ARG A O 1
ATOM 2342 N N . ASN A 1 313 ? 32.368 6.974 -68.755 1.00 56.03 313 ASN A N 1
ATOM 2343 C CA . ASN A 1 313 ? 31.892 7.264 -70.104 1.00 56.03 313 ASN A CA 1
ATOM 2344 C C . ASN A 1 313 ? 32.826 6.562 -71.103 1.00 56.03 313 ASN A C 1
ATOM 2346 O O . ASN A 1 313 ? 34.036 6.490 -70.855 1.00 56.03 313 ASN A O 1
ATOM 2350 N N . GLU A 1 314 ? 32.282 6.092 -72.229 1.00 56.28 314 GLU A N 1
ATOM 2351 C CA . GLU A 1 314 ? 33.035 5.423 -73.307 1.00 56.28 314 GLU A CA 1
ATOM 2352 C C . GLU A 1 314 ? 34.187 6.281 -73.880 1.00 56.28 314 GLU A C 1
ATOM 2354 O O . GLU A 1 314 ? 35.075 5.758 -74.545 1.00 56.28 314 GLU A O 1
ATOM 2359 N N . ASP A 1 315 ? 34.259 7.566 -73.516 1.00 61.72 315 ASP A N 1
ATOM 2360 C CA . ASP A 1 315 ? 35.251 8.524 -74.016 1.00 61.72 315 ASP A CA 1
ATOM 2361 C C . ASP A 1 315 ? 36.463 8.768 -73.090 1.00 61.72 315 ASP A C 1
ATOM 2363 O O . ASP A 1 315 ? 37.328 9.588 -73.402 1.00 61.72 315 ASP A O 1
ATOM 2367 N N . GLY A 1 316 ? 36.557 8.106 -71.930 1.00 52.09 316 GLY A N 1
ATOM 2368 C CA . GLY A 1 316 ? 37.797 8.077 -71.133 1.00 52.09 316 GLY A CA 1
ATOM 2369 C C . GLY A 1 316 ? 38.320 9.417 -70.577 1.00 52.09 316 GLY A C 1
ATOM 2370 O O . GLY A 1 316 ? 39.482 9.479 -70.172 1.00 52.09 316 GLY A O 1
ATOM 2371 N N . LYS A 1 317 ? 37.513 10.484 -70.512 1.00 54.12 317 LYS A N 1
ATOM 2372 C CA . LYS A 1 317 ? 37.916 11.765 -69.901 1.00 54.12 317 LYS A CA 1
ATOM 2373 C C . LYS A 1 317 ? 37.385 11.911 -68.476 1.00 54.12 317 LYS A C 1
ATOM 2375 O O . LYS A 1 317 ? 36.180 11.921 -68.250 1.00 54.12 317 LYS A O 1
ATOM 2380 N N . ALA A 1 318 ? 38.308 12.047 -67.524 1.00 56.97 318 ALA A N 1
ATOM 2381 C CA . ALA A 1 318 ? 38.006 12.469 -66.163 1.00 56.97 318 ALA A CA 1
ATOM 2382 C C . ALA A 1 318 ? 37.500 13.919 -66.176 1.00 56.97 318 ALA A C 1
ATOM 2384 O O . ALA A 1 318 ? 38.091 14.779 -66.833 1.00 56.97 318 ALA A O 1
ATOM 2385 N N . TRP A 1 319 ? 36.412 14.188 -65.457 1.00 54.72 319 TRP A N 1
ATOM 2386 C CA . TRP A 1 319 ? 35.955 15.550 -65.212 1.00 54.72 319 TRP A CA 1
ATOM 2387 C C . TRP A 1 319 ? 36.971 16.224 -64.291 1.00 54.72 319 TRP A C 1
ATOM 2389 O O . TRP A 1 319 ? 37.186 15.782 -63.166 1.00 54.72 319 TRP A O 1
ATOM 2399 N N . ALA A 1 320 ? 37.649 17.245 -64.808 1.00 57.16 320 ALA A N 1
ATOM 2400 C CA . ALA A 1 320 ? 38.505 18.104 -64.011 1.00 57.16 320 ALA A CA 1
ATOM 2401 C C . ALA A 1 320 ? 37.627 18.940 -63.070 1.00 57.16 320 ALA A C 1
ATOM 2403 O O . ALA A 1 320 ? 36.714 19.621 -63.536 1.00 57.16 320 ALA A O 1
ATOM 2404 N N . ASP A 1 321 ? 37.921 18.877 -61.772 1.00 56.03 321 ASP A N 1
ATOM 2405 C CA . ASP A 1 321 ? 37.374 19.758 -60.737 1.00 56.03 321 ASP A CA 1
ATOM 2406 C C . ASP A 1 321 ? 37.689 21.228 -61.076 1.00 56.03 321 ASP A C 1
ATOM 2408 O O . ASP A 1 321 ? 38.868 21.603 -61.120 1.00 56.03 321 ASP A O 1
ATOM 2412 N N . PRO A 1 322 ? 36.691 22.100 -61.306 1.00 56.47 322 PRO A N 1
ATOM 2413 C CA . PRO A 1 322 ? 36.923 23.525 -61.415 1.00 56.47 322 PRO A CA 1
ATOM 2414 C C . PRO A 1 322 ? 36.724 24.171 -60.040 1.00 56.47 322 PRO A C 1
ATOM 2416 O O . PRO A 1 322 ? 35.596 24.335 -59.584 1.00 56.47 322 PRO A O 1
ATOM 2419 N N . GLY A 1 323 ? 37.812 24.610 -59.403 1.00 51.44 323 GLY A N 1
ATOM 2420 C CA . GLY A 1 323 ? 37.721 25.705 -58.429 1.00 51.44 323 GLY A CA 1
ATOM 2421 C C . GLY A 1 323 ? 38.348 25.476 -57.059 1.00 51.44 323 GLY A C 1
ATOM 2422 O O . GLY A 1 323 ? 37.678 25.628 -56.044 1.00 51.44 323 GLY A O 1
ATOM 2423 N N . ALA A 1 324 ? 39.661 25.249 -57.006 1.00 48.34 324 ALA A N 1
ATOM 2424 C CA . ALA A 1 324 ? 40.452 25.661 -55.847 1.00 48.34 324 ALA A CA 1
ATOM 2425 C C . ALA A 1 324 ? 40.816 27.148 -56.016 1.00 48.34 324 ALA A C 1
ATOM 2427 O O . ALA A 1 324 ? 41.863 27.494 -56.559 1.00 48.34 324 ALA A O 1
ATOM 2428 N N . GLY A 1 325 ? 39.898 28.032 -55.622 1.00 55.38 325 GLY A N 1
ATOM 2429 C CA . GLY A 1 325 ? 40.147 29.469 -55.537 1.00 55.38 325 GLY A CA 1
ATOM 2430 C C . GLY A 1 325 ? 40.939 29.801 -54.274 1.00 55.38 325 GLY A C 1
ATOM 2431 O O . GLY A 1 325 ? 40.433 29.667 -53.164 1.00 55.38 325 GLY A O 1
ATOM 2432 N N . THR A 1 326 ? 42.182 30.234 -54.453 1.00 52.41 326 THR A N 1
ATOM 2433 C CA . THR A 1 326 ? 43.033 30.866 -53.438 1.00 52.41 326 THR A CA 1
ATOM 2434 C C . THR A 1 326 ? 42.451 32.217 -53.015 1.00 52.41 326 THR A C 1
ATOM 2436 O O . THR A 1 326 ? 42.345 33.115 -53.850 1.00 52.41 326 THR A O 1
ATOM 2439 N N . MET A 1 327 ? 42.108 32.383 -51.735 1.00 49.38 327 MET A N 1
ATOM 2440 C CA . MET A 1 327 ? 41.929 33.705 -51.123 1.00 49.38 327 MET A CA 1
ATOM 2441 C C . MET A 1 327 ? 43.267 34.164 -50.532 1.00 49.38 327 MET A C 1
ATOM 2443 O O . MET A 1 327 ? 43.823 33.491 -49.664 1.00 49.38 327 MET A O 1
ATOM 2447 N N . THR A 1 328 ? 43.771 35.281 -51.051 1.00 63.12 328 THR A N 1
ATOM 2448 C CA . THR A 1 328 ? 44.818 36.136 -50.464 1.00 63.12 328 THR A CA 1
ATOM 2449 C C . THR A 1 328 ? 44.192 37.227 -49.619 1.00 63.12 328 THR A C 1
ATOM 2451 O O . THR A 1 328 ? 43.162 37.765 -50.089 1.00 63.12 328 THR A O 1
#

Organism: NCBI:txid265543